Protein 4CGB (pdb70)

Sol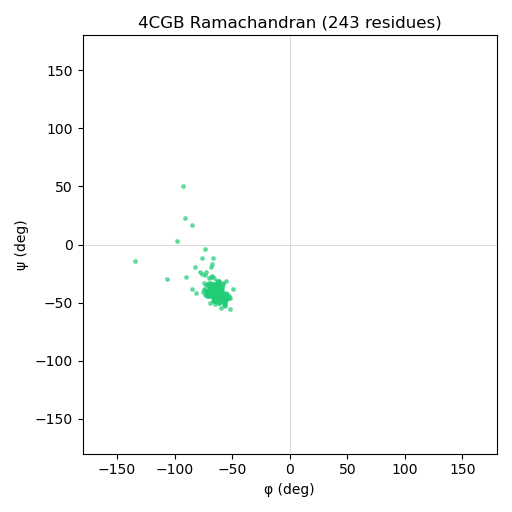vent-accessible surface area: 14497 Å² total; per-residue (Å²): 111,38,62,98,74,0,36,51,3,39,100,73,2,78,115,6,76,84,67,7,56,100,4,93,63,30,8,59,58,5,26,154,66,2,114,54,27,59,117,70,43,91,95,180,100,55,44,99,86,0,54,57,5,51,55,69,4,76,108,9,55,10,28,6,4,2,0,62,2,0,10,35,6,1,57,135,108,1,162,60,28,52,114,103,13,56,81,135,199,110,77,40,59,101,79,0,38,44,5,50,118,102,2,83,118,9,39,72,72,5,60,102,12,32,48,32,1,0,55,2,14,84,67,3,58,66,36,59,99,108,122,85,18,45,107,96,0,37,44,5,44,121,72,2,86,114,5,38,73,72,5,57,108,9,23,47,34,2,0,54,3,0,88,51,5,63,60,37,48,134,63,46,81,79,171,176,52,72,104,72,0,43,51,5,34,110,83,0,81,116,8,61,89,66,2,47,99,5,83,64,30,7,37,59,6,49,155,70,2,158,63,43,78,178,110,131,34,68,95,63,0,35,46,4,52,125,65,3,77,117,12,49,12,23,5,20,1,0,98,6,0,13,37,7,2,42,52,79,1,129,46,18,56,110,106,46,89,82,163

Sequence (259 aa):
EVDDDRVSALEQRLQLQEDELAVLKKAALADALRRLRACEEQGAALEVDDRVSALEQRLQLQEDELAVLKAALADALRRLRACCEEQGAALRMEVDDRVSALEQRLQLQEDELAVLKAALADALRRLRACEEQMEVDDRVSALEQRLQLQQEDELAVLKAALADALRRLRACEEQGAALEVDDRVSALEQRLQLQEDELAVLKAALADALRRLRACEEMEVDDRVSALEQRLQLQEDELAVLKAALADALRRLRACEEQGAAL

Foldseek 3Di:
DVVVVVVVVVVVVVVVVVVVVVVVVVVVVVVVVVVVVVVVVVVD/DVVVVVVVVVVVVVVVVVVVVVVVVVVVVVVVVVVVVVVVVVVVD/DVVVVVVVVCVVVVVVVVVVVVVVVVVVVVVVVVVVVVVVD/DVCVVVVVVVVVVVVVVVVVVVVVVVVVVVVVVVVVVVVVVVVVD/DVVVVVVVVVVVVVVVVVVVVVVVVVVVVVVVVVVVVVD/DVVVVVVVVVVVVVVVVVVVVVVVVVVVVVVVVVVVVVVVVVVVD

B-factor: mean 43.48, std 18.0, range [11.87, 115.04]

Secondary structure (DSSP, 8-state):
-HHHHHHHHHHHHHHHHHHHHHHHHHHHHHHHHHHHHHHHHH--/-HHHHHHHHHHHHHHHHHHHHHHHHHHHHHHHHHHHHHHHHHHH-/-HHHHHHHHHHHHHHHHHHHHHHHHHHHHHHHHHHHHHH--/-THHHHHHHHHHHHHHHHHHHHHHHHHHHHHHHHHHHHHHHHT--/-HHHHHHHHHHHHHHHHHHHHHHHHHHHHHHHHHHHHH-/-HHHHHHHHHHHHHHHHHHHHHHHHHHHHHHHHHHHHHHHHHHT-

Radius of gyration: 21.36 Å; Cα contacts (8 Å, |Δi|>4): 163; chains: 6; bounding box: 56×59×62 Å

Structure (mmCIF, N/CA/C/O backbone):
data_4CGB
#
_entry.id   4CGB
#
_cell.length_a   47.871
_cell.length_b   51.135
_cell.length_c   101.691
_cell.angle_alpha   90.00
_cell.angle_beta   90.00
_cell.angle_gamma   90.00
#
_symmetry.space_group_name_H-M   'P 21 21 21'
#
loop_
_entity.id
_entity.type
_entity.pdbx_description
1 polymer 'ECHINODERM MICROTUBULE-ASSOCIATED PROTEIN-LIKE 2'
2 non-polymer 'POTASSIUM ION'
3 non-polymer GLYCEROL
4 water water
#
loop_
_atom_site.group_PDB
_atom_site.id
_atom_site.type_symbol
_atom_site.label_atom_id
_atom_site.label_alt_id
_atom_site.label_comp_id
_atom_site.label_asym_id
_atom_site.label_entity_id
_atom_site.label_seq_id
_atom_site.pdbx_PDB_ins_code
_atom_site.Cartn_x
_atom_site.Cartn_y
_atom_site.Cartn_z
_atom_site.occupancy
_atom_site.B_iso_or_equiv
_atom_site.auth_seq_id
_atom_site.auth_comp_id
_atom_site.auth_asym_id
_atom_site.auth_atom_id
_atom_site.pdbx_PDB_model_num
ATOM 1 N N . GLU A 1 5 ? -15.003 13.720 20.367 1.00 81.25 14 GLU A N 1
ATOM 2 C CA . GLU A 1 5 ? -13.742 12.992 20.443 1.00 77.41 14 GLU A CA 1
ATOM 3 C C . GLU A 1 5 ? -12.655 13.862 21.062 1.00 78.13 14 GLU A C 1
ATOM 4 O O . GLU A 1 5 ? -11.937 13.426 21.962 1.00 81.30 14 GLU A O 1
ATOM 6 N N . VAL A 1 6 ? -12.531 15.092 20.580 1.00 70.57 15 VAL A N 1
ATOM 7 C CA . VAL A 1 6 ? -11.643 16.045 21.226 1.00 65.70 15 VAL A CA 1
ATOM 8 C C . VAL A 1 6 ? -12.339 16.583 22.478 1.00 64.06 15 VAL A C 1
ATOM 9 O O . VAL A 1 6 ? -11.686 17.009 23.434 1.00 59.52 15 VAL A O 1
ATOM 13 N N . ASP A 1 7 ? -13.669 16.520 22.491 1.00 58.02 16 ASP A N 1
ATOM 14 C CA A ASP A 1 7 ? -14.382 16.929 23.689 0.50 59.74 16 ASP A CA 1
ATOM 15 C CA B ASP A 1 7 ? -14.472 16.874 23.662 0.50 59.83 16 ASP A CA 1
ATOM 16 C C . ASP A 1 7 ? -14.198 15.926 24.823 1.00 54.38 16 ASP A C 1
ATOM 17 O O . ASP A 1 7 ? -14.274 16.297 25.992 1.00 51.76 16 ASP A O 1
ATOM 26 N N . ASP A 1 8 ? -13.928 14.667 24.485 1.00 54.14 17 ASP A N 1
ATOM 27 C CA . ASP A 1 8 ? -13.700 13.651 25.504 1.00 54.70 17 ASP A CA 1
ATOM 28 C C . ASP A 1 8 ? -12.330 13.837 26.147 1.00 50.98 17 ASP A C 1
ATOM 29 O O . ASP A 1 8 ? -12.150 13.567 27.334 1.00 38.41 17 ASP A O 1
ATOM 34 N N . ARG A 1 9 ? -11.367 14.310 25.359 1.00 45.92 18 ARG A N 1
ATOM 35 C CA . ARG A 1 9 ? -10.043 14.611 25.884 1.00 42.55 18 ARG A CA 1
ATOM 36 C C . ARG A 1 9 ? -10.103 15.832 26.800 1.00 36.18 18 ARG A C 1
ATOM 37 O O . ARG A 1 9 ? -9.507 15.834 27.875 1.00 34.08 18 ARG A O 1
ATOM 45 N N . VAL A 1 10 ? -10.842 16.853 26.377 1.00 37.30 19 VAL A N 1
ATOM 46 C CA . VAL A 1 10 ? -11.010 18.074 27.164 1.00 38.44 19 VAL A CA 1
ATOM 47 C C . VAL A 1 10 ? -11.704 17.798 28.498 1.00 35.05 19 VAL A C 1
ATOM 48 O O . VAL A 1 10 ? -11.246 18.257 29.546 1.00 33.20 19 VAL A O 1
ATOM 52 N N . SER A 1 11 ? -12.803 17.051 28.455 1.00 37.11 20 SER A N 1
ATOM 53 C CA . SER A 1 11 ? -13.500 16.667 29.678 1.00 39.06 20 SER A CA 1
ATOM 54 C C . SER A 1 11 ? -12.570 15.910 30.632 1.00 47.62 20 SER A C 1
ATOM 55 O O . SER A 1 11 ? -12.553 16.171 31.840 1.00 35.61 20 SER A O 1
ATOM 58 N N . ALA A 1 12 ? -11.786 14.987 30.079 1.00 40.94 21 ALA A N 1
ATOM 59 C CA . ALA A 1 12 ? -10.839 14.210 30.872 1.00 37.11 21 ALA A CA 1
ATOM 60 C C . ALA A 1 12 ? -9.762 15.094 31.504 1.00 35.19 21 ALA A C 1
ATOM 61 O O . ALA A 1 12 ? -9.315 14.836 32.620 1.00 31.98 21 ALA A O 1
ATOM 63 N N . LEU A 1 13 ? -9.354 16.136 30.790 1.00 30.49 22 LEU A N 1
ATOM 64 C CA . LEU A 1 13 ? -8.368 17.077 31.309 1.00 30.96 22 LEU A CA 1
ATOM 65 C C . LEU A 1 13 ? -8.931 17.931 32.444 1.00 30.83 22 LEU A C 1
ATOM 66 O O . LEU A 1 13 ? -8.215 18.249 33.396 1.00 27.76 22 LEU A O 1
ATOM 71 N N . GLU A 1 14 ? -10.206 18.310 32.333 1.00 34.72 23 GLU A N 1
ATOM 72 C CA . GLU A 1 14 ? -10.872 19.098 33.369 1.00 28.70 23 GLU A CA 1
ATOM 73 C C . GLU A 1 14 ? -10.957 18.303 34.670 1.00 32.54 23 GLU A C 1
ATOM 74 O O . GLU A 1 14 ? -10.748 18.847 35.754 1.00 30.20 23 GLU A O 1
ATOM 80 N N . GLN A 1 15 ? -11.270 17.017 34.547 1.00 33.45 24 GLN A N 1
ATOM 81 C CA . GLN A 1 15 ? -11.391 16.115 35.695 1.00 35.40 24 GLN A CA 1
ATOM 82 C C . GLN A 1 15 ? -10.037 15.857 36.363 1.00 35.77 24 GLN A C 1
ATOM 83 O O . GLN A 1 15 ? -9.954 15.663 37.581 1.00 35.31 24 GLN A O 1
ATOM 89 N N . ARG A 1 16 ? -8.979 15.849 35.557 1.00 32.42 25 ARG A N 1
ATOM 90 C CA . ARG A 1 16 ? -7.627 15.660 36.063 1.00 28.04 25 ARG A CA 1
ATOM 91 C C . ARG A 1 16 ? -7.102 16.915 36.738 1.00 26.31 25 ARG A C 1
ATOM 92 O O . ARG A 1 16 ? -6.441 16.837 37.776 1.00 22.86 25 ARG A O 1
ATOM 100 N N . LEU A 1 17 ? -7.384 18.072 36.145 1.00 24.39 26 LEU A N 1
ATOM 101 C CA . LEU A 1 17 ? -6.927 19.334 36.715 1.00 21.72 26 LEU A CA 1
ATOM 102 C C . LEU A 1 17 ? -7.498 19.558 38.120 1.00 33.40 26 LEU A C 1
ATOM 103 O O . LEU A 1 17 ? -6.782 20.004 39.016 1.00 22.41 26 LEU A O 1
ATOM 108 N N . GLN A 1 18 ? -8.777 19.221 38.315 1.00 22.55 27 GLN A N 1
ATOM 109 C CA . GLN A 1 18 ? -9.396 19.379 39.630 1.00 33.35 27 GLN A CA 1
ATOM 110 C C . GLN A 1 18 ? -8.833 18.420 40.684 1.00 33.06 27 GLN A C 1
ATOM 111 O O . GLN A 1 18 ? -8.681 18.800 41.838 1.00 32.53 27 GLN A O 1
ATOM 117 N N . LEU A 1 19 ? -8.507 17.194 40.294 1.00 27.60 28 LEU A N 1
ATOM 118 C CA . LEU A 1 19 ? -7.843 16.270 41.215 1.00 28.79 28 LEU A CA 1
ATOM 119 C C . LEU A 1 19 ? -6.453 16.775 41.610 1.00 24.43 28 LEU A C 1
ATOM 120 O O . LEU A 1 19 ? -6.046 16.644 42.766 1.00 21.29 28 LEU A O 1
ATOM 125 N N . GLN A 1 20 ? -5.735 17.365 40.659 1.00 22.71 29 GLN A N 1
ATOM 126 C CA . GLN A 1 20 ? -4.437 17.965 40.959 1.00 28.29 29 GLN A CA 1
ATOM 127 C C . GLN A 1 20 ? -4.578 19.178 41.877 1.00 31.01 29 GLN A C 1
ATOM 128 O O . GLN A 1 20 ? -3.748 19.379 42.763 1.00 19.74 29 GLN A O 1
ATOM 134 N N . GLU A 1 21 ? -5.625 19.976 41.662 1.00 24.38 30 GLU A N 1
ATOM 135 C CA . GLU A 1 21 ? -5.958 21.088 42.556 1.00 28.01 30 GLU A CA 1
ATOM 136 C C . GLU A 1 21 ? -6.092 20.594 43.986 1.00 27.26 30 GLU A C 1
ATOM 137 O O . GLU A 1 21 ? -5.634 21.233 44.932 1.00 30.06 30 GLU A O 1
ATOM 143 N N . ASP A 1 22 ? -6.738 19.445 44.141 1.00 27.19 31 ASP A N 1
ATOM 144 C CA . ASP A 1 22 ? -7.022 18.923 45.466 1.00 29.82 31 ASP A CA 1
ATOM 145 C C . ASP A 1 22 ? -5.748 18.407 46.148 1.00 33.53 31 ASP A C 1
ATOM 146 O O . ASP A 1 22 ? -5.543 18.625 47.351 1.00 29.53 31 ASP A O 1
ATOM 151 N N . GLU A 1 23 ? -4.893 17.742 45.370 1.00 20.44 32 GLU A N 1
ATOM 152 C CA . GLU A 1 23 ? -3.574 17.333 45.828 1.00 34.26 32 GLU A CA 1
ATOM 153 C C . GLU A 1 23 ? -2.771 18.531 46.324 1.00 27.84 32 GLU A C 1
ATOM 154 O O . GLU A 1 23 ? -2.224 18.503 47.425 1.00 27.57 32 GLU A O 1
ATOM 160 N N . LEU A 1 24 ? -2.707 19.584 45.515 1.00 23.69 33 LEU A N 1
ATOM 161 C CA . LEU A 1 24 ? -1.941 20.773 45.882 1.00 26.40 33 LEU A CA 1
ATOM 162 C C . LEU A 1 24 ? -2.485 21.417 47.155 1.00 28.30 33 LEU A C 1
ATOM 163 O O . LEU A 1 24 ? -1.721 21.932 47.964 1.00 25.78 33 LEU A O 1
ATOM 168 N N . ALA A 1 25 ? -3.803 21.367 47.332 1.00 21.26 34 ALA A N 1
ATOM 169 C CA . ALA A 1 25 ? -4.443 21.920 48.525 1.00 21.13 34 ALA A CA 1
ATOM 170 C C . ALA A 1 25 ? -3.998 21.223 49.812 1.00 20.50 34 ALA A C 1
ATOM 171 O O . ALA A 1 25 ? -3.764 21.881 50.824 1.00 19.73 34 ALA A O 1
ATOM 173 N N . VAL A 1 26 ? -3.893 19.899 49.769 1.00 25.32 35 VAL A N 1
ATOM 174 C CA . VAL A 1 26 ? -3.427 19.118 50.914 1.00 25.90 35 VAL A CA 1
ATOM 175 C C . VAL A 1 26 ? -1.976 19.460 51.215 1.00 29.29 35 VAL A C 1
ATOM 176 O O . VAL A 1 26 ? -1.602 19.695 52.374 1.00 26.93 35 VAL A O 1
ATOM 180 N N . LEU A 1 27 ? -1.160 19.503 50.165 1.00 18.71 36 LEU A N 1
ATOM 181 C CA . LEU A 1 27 ? 0.244 19.870 50.287 1.00 23.63 36 LEU A CA 1
ATOM 182 C C . LEU A 1 27 ? 0.423 21.263 50.896 1.00 21.29 36 LEU A C 1
ATOM 183 O O . LEU A 1 27 ? 1.200 21.451 51.819 1.00 19.60 36 LEU A O 1
ATOM 188 N N . LYS A 1 28 ? -0.334 22.237 50.373 1.00 21.08 37 LYS A N 1
ATOM 189 C CA A LYS A 1 28 ? -0.248 23.613 50.856 0.50 28.92 37 LYS A CA 1
ATOM 190 C CA B LYS A 1 28 ? -0.237 23.617 50.871 0.50 28.95 37 LYS A CA 1
ATOM 191 C C . LYS A 1 28 ? -0.650 23.764 52.318 1.00 32.56 37 LYS A C 1
ATOM 192 O O . LYS A 1 28 ? -0.053 24.542 53.072 1.00 19.72 37 LYS A O 1
ATOM 203 N N . ALA A 1 29 ? -1.678 23.011 52.731 1.00 16.87 38 ALA A N 1
ATOM 204 C CA . ALA A 1 29 ? -2.185 23.107 54.080 1.00 21.37 38 ALA A CA 1
ATOM 205 C C . ALA A 1 29 ? -1.216 22.499 55.089 1.00 24.82 38 ALA A C 1
ATOM 206 O O . ALA A 1 29 ? -0.964 23.078 56.160 1.00 25.17 38 ALA A O 1
ATOM 208 N N . ALA A 1 30 ? -0.682 21.331 54.755 1.00 19.94 39 ALA A N 1
ATOM 209 C CA . ALA A 1 30 ? 0.254 20.650 55.639 1.00 24.64 39 ALA A CA 1
ATOM 210 C C . ALA A 1 30 ? 1.550 21.445 55.747 1.00 30.68 39 ALA A C 1
ATOM 211 O O . ALA A 1 30 ? 2.132 21.549 56.823 1.00 27.73 39 ALA A O 1
ATOM 213 N N . LEU A 1 31 ? 1.985 22.023 54.627 1.00 27.38 40 LEU A N 1
ATOM 214 C CA . LEU A 1 31 ? 3.156 22.901 54.617 1.00 22.80 40 LEU A CA 1
ATOM 215 C C . LEU A 1 31 ? 2.961 24.156 55.474 1.00 23.06 40 LEU A C 1
ATOM 216 O O . LEU A 1 31 ? 3.884 24.583 56.166 1.00 21.58 40 LEU A O 1
ATOM 221 N N . ALA A 1 32 ? 1.771 24.752 55.421 1.00 20.87 41 ALA A N 1
ATOM 222 C CA . ALA A 1 32 ? 1.463 25.898 56.280 1.00 27.06 41 ALA A CA 1
ATOM 223 C C . ALA A 1 32 ? 1.662 25.579 57.765 1.00 32.18 41 ALA A C 1
ATOM 224 O O . ALA A 1 32 ? 2.234 26.386 58.506 1.00 28.43 41 ALA A O 1
ATOM 226 N N . ASP A 1 33 ? 1.186 24.407 58.196 1.00 31.84 42 ASP A N 1
ATOM 227 C CA . ASP A 1 33 ? 1.313 23.998 59.592 1.00 35.80 42 ASP A CA 1
ATOM 228 C C . ASP A 1 33 ? 2.763 23.712 59.951 1.00 27.43 42 ASP A C 1
ATOM 229 O O . ASP A 1 33 ? 3.226 24.082 61.029 1.00 32.22 42 ASP A O 1
ATOM 234 N N . ALA A 1 34 ? 3.466 23.040 59.047 1.00 25.39 43 ALA A N 1
ATOM 235 C CA . ALA A 1 34 ? 4.868 22.715 59.260 1.00 29.92 43 ALA A CA 1
ATOM 236 C C . ALA A 1 34 ? 5.708 23.976 59.477 1.00 28.81 43 ALA A C 1
ATOM 237 O O . ALA A 1 34 ? 6.525 24.032 60.399 1.00 23.73 43 ALA A O 1
ATOM 239 N N . LEU A 1 35 ? 5.495 24.989 58.641 1.00 25.43 44 LEU A N 1
ATOM 240 C CA . LEU A 1 35 ? 6.206 26.262 58.773 1.00 25.48 44 LEU A CA 1
ATOM 241 C C . LEU A 1 35 ? 5.905 26.967 60.098 1.00 34.10 44 LEU A C 1
ATOM 242 O O . LEU A 1 35 ? 6.803 27.514 60.740 1.00 32.13 44 LEU A O 1
ATOM 247 N N . ARG A 1 36 ? 4.634 26.960 60.499 1.00 24.01 45 ARG A N 1
ATOM 248 C CA . ARG A 1 36 ? 4.234 27.499 61.795 1.00 27.17 45 ARG A CA 1
ATOM 249 C C . ARG A 1 36 ? 5.018 26.813 62.922 1.00 34.53 45 ARG A C 1
ATOM 250 O O . ARG A 1 36 ? 5.630 27.475 63.766 1.00 33.01 45 ARG A O 1
ATOM 258 N N . ARG A 1 37 ? 5.017 25.481 62.911 1.00 30.37 46 ARG A N 1
ATOM 259 C CA . ARG A 1 37 ? 5.764 24.702 63.895 1.00 28.16 46 ARG A CA 1
ATOM 260 C C . ARG A 1 37 ? 7.288 24.841 63.754 1.00 29.10 46 ARG A C 1
ATOM 261 O O . ARG A 1 37 ? 8.019 24.692 64.732 1.00 30.09 46 ARG A O 1
ATOM 269 N N . LEU A 1 38 ? 7.755 25.136 62.542 1.00 27.78 47 LEU A N 1
ATOM 270 C CA . LEU A 1 38 ? 9.180 25.349 62.283 1.00 32.16 47 LEU A CA 1
ATOM 271 C C . LEU A 1 38 ? 9.658 26.642 62.937 1.00 36.50 47 LEU A C 1
ATOM 272 O O . LEU A 1 38 ? 10.673 26.651 63.643 1.00 31.91 47 LEU A O 1
ATOM 277 N N . ARG A 1 39 ? 8.931 27.731 62.684 1.00 30.83 48 ARG A N 1
ATOM 278 C CA . ARG A 1 39 ? 9.188 29.011 63.336 1.00 39.72 48 ARG A CA 1
ATOM 279 C C . ARG A 1 39 ? 9.229 28.872 64.853 1.00 40.15 48 ARG A C 1
ATOM 280 O O . ARG A 1 39 ? 10.113 29.418 65.506 1.00 44.82 48 ARG A O 1
ATOM 288 N N . ALA A 1 40 ? 8.261 28.154 65.408 1.00 40.11 49 ALA A N 1
ATOM 289 C CA . ALA A 1 40 ? 8.189 27.974 66.854 1.00 46.52 49 ALA A CA 1
ATOM 290 C C . ALA A 1 40 ? 9.450 27.308 67.400 1.00 43.62 49 ALA A C 1
ATOM 291 O O . ALA A 1 40 ? 9.950 27.707 68.446 1.00 46.28 49 ALA A O 1
ATOM 293 N N . CYS A 1 41 ? 9.969 26.315 66.683 1.00 36.08 50 CYS A N 1
ATOM 294 C CA . CYS A 1 41 ? 11.181 25.621 67.113 1.00 40.03 50 CYS A CA 1
ATOM 295 C C . CYS A 1 41 ? 12.401 26.524 67.010 1.00 46.13 50 CYS A C 1
ATOM 296 O O . CYS A 1 41 ? 13.299 26.463 67.850 1.00 50.25 50 CYS A O 1
ATOM 299 N N . GLU A 1 42 ? 12.432 27.356 65.977 1.00 38.62 51 GLU A N 1
ATOM 300 C CA . GLU A 1 42 ? 13.525 28.300 65.809 1.00 44.11 51 GLU A CA 1
ATOM 301 C C . GLU A 1 42 ? 13.500 29.329 66.937 1.00 52.70 51 GLU A C 1
ATOM 302 O O . GLU A 1 42 ? 14.531 29.628 67.537 1.00 56.24 51 GLU A O 1
ATOM 308 N N . GLU A 1 43 ? 12.313 29.845 67.236 1.00 52.92 52 GLU A N 1
ATOM 309 C CA . GLU A 1 43 ? 12.153 30.880 68.254 1.00 52.51 52 GLU A CA 1
ATOM 310 C C . GLU A 1 43 ? 12.392 30.380 69.682 1.00 53.76 52 GLU A C 1
ATOM 311 O O . GLU A 1 43 ? 12.794 31.157 70.547 1.00 49.44 52 GLU A O 1
ATOM 317 N N . GLN A 1 44 ? 12.136 29.097 69.934 1.00 61.87 53 GLN A N 1
ATOM 318 C CA . GLN A 1 44 ? 12.420 28.511 71.246 1.00 67.59 53 GLN A CA 1
ATOM 319 C C . GLN A 1 44 ? 13.829 27.919 71.277 1.00 69.30 53 GLN A C 1
ATOM 320 O O . GLN A 1 44 ? 14.138 27.036 72.081 1.00 76.06 53 GLN A O 1
ATOM 326 N N . GLY A 1 45 ? 14.676 28.425 70.388 1.00 63.24 54 GLY A N 1
ATOM 327 C CA . GLY A 1 45 ? 16.073 28.044 70.327 1.00 68.27 54 GLY A CA 1
ATOM 328 C C . GLY A 1 45 ? 16.922 29.293 70.194 1.00 70.68 54 GLY A C 1
ATOM 329 O O . GLY A 1 45 ? 18.142 29.259 70.368 1.00 80.27 54 GLY A O 1
ATOM 330 N N . ALA A 1 46 ? 16.261 30.401 69.872 1.00 56.58 55 ALA A N 1
ATOM 331 C CA . ALA A 1 46 ? 16.904 31.706 69.822 1.00 61.25 55 ALA A CA 1
ATOM 332 C C . ALA A 1 46 ? 16.795 32.355 71.198 1.00 73.21 55 ALA A C 1
ATOM 333 O O . ALA A 1 46 ? 17.638 33.167 71.591 1.00 71.02 55 ALA A O 1
ATOM 335 N N . ALA A 1 47 ? 15.746 31.983 71.925 1.00 75.08 56 ALA A N 1
ATOM 336 C CA . ALA A 1 47 ? 15.564 32.417 73.302 1.00 82.09 56 ALA A CA 1
ATOM 337 C C . ALA A 1 47 ? 16.375 31.534 74.250 1.00 83.92 56 ALA A C 1
ATOM 338 O O . ALA A 1 47 ? 16.651 31.924 75.384 1.00 82.07 56 ALA A O 1
ATOM 340 N N . LEU A 1 48 ? 16.757 30.349 73.780 1.00 84.22 57 LEU A N 1
ATOM 341 C CA . LEU A 1 48 ? 17.561 29.422 74.578 1.00 87.96 57 LEU A CA 1
ATOM 342 C C . LEU A 1 48 ? 19.057 29.592 74.313 1.00 87.04 57 LEU A C 1
ATOM 343 O O . LEU A 1 48 ? 19.626 30.661 74.539 1.00 88.19 57 LEU A O 1
ATOM 348 N N . GLU B 1 5 ? -4.123 24.570 15.705 1.00 58.00 14 GLU B N 1
ATOM 349 C CA . GLU B 1 5 ? -4.982 23.391 15.757 1.00 70.73 14 GLU B CA 1
ATOM 350 C C . GLU B 1 5 ? -5.411 23.067 17.187 1.00 62.48 14 GLU B C 1
ATOM 351 O O . GLU B 1 5 ? -4.602 23.102 18.113 1.00 54.73 14 GLU B O 1
ATOM 353 N N . VAL B 1 6 ? -6.690 22.751 17.357 1.00 63.40 15 VAL B N 1
ATOM 354 C CA . VAL B 1 6 ? -7.226 22.426 18.674 1.00 58.97 15 VAL B CA 1
ATOM 355 C C . VAL B 1 6 ? -6.598 21.152 19.247 1.00 55.01 15 VAL B C 1
ATOM 356 O O . VAL B 1 6 ? -6.398 21.041 20.457 1.00 57.91 15 VAL B O 1
ATOM 360 N N . ASP B 1 7 ? -6.280 20.200 18.376 1.00 52.47 16 ASP B N 1
ATOM 361 C CA . ASP B 1 7 ? -5.708 18.935 18.815 1.00 53.93 16 ASP B CA 1
ATOM 362 C C . ASP B 1 7 ? -4.299 19.168 19.355 1.00 48.10 16 ASP B C 1
ATOM 363 O O . ASP B 1 7 ? -3.893 18.552 20.347 1.00 45.89 16 ASP B O 1
ATOM 365 N N . ASP B 1 8 ? -3.569 20.076 18.708 1.00 50.61 17 ASP B N 1
ATOM 366 C CA . ASP B 1 8 ? -2.247 20.496 19.176 1.00 56.49 17 ASP B CA 1
ATOM 367 C C . ASP B 1 8 ? -2.287 21.178 20.557 1.00 45.12 17 ASP B C 1
ATOM 368 O O . ASP B 1 8 ? -1.378 20.998 21.366 1.00 45.53 17 ASP B O 1
ATOM 373 N N . ARG B 1 9 ? -3.338 21.950 20.826 1.00 47.22 18 ARG B N 1
ATOM 374 C CA . ARG B 1 9 ? -3.472 22.643 22.105 1.00 43.38 18 ARG B CA 1
ATOM 375 C C . ARG B 1 9 ? -3.823 21.683 23.237 1.00 44.08 18 ARG B C 1
ATOM 376 O O . ARG B 1 9 ? -3.332 21.823 24.356 1.00 43.10 18 ARG B O 1
ATOM 384 N N . VAL B 1 10 ? -4.694 20.725 22.945 1.00 45.70 19 VAL B N 1
ATOM 385 C CA . VAL B 1 10 ? -5.080 19.724 23.931 1.00 38.40 19 VAL B CA 1
ATOM 386 C C . VAL B 1 10 ? -3.885 18.821 24.229 1.00 37.68 19 VAL B C 1
ATOM 387 O O . VAL B 1 10 ? -3.662 18.426 25.375 1.00 39.88 19 VAL B O 1
ATOM 391 N N . SER B 1 11 ? -3.102 18.518 23.196 1.00 46.55 20 SER B N 1
ATOM 392 C CA . SER B 1 11 ? -1.870 17.753 23.370 1.00 39.41 20 SER B CA 1
ATOM 393 C C . SER B 1 11 ? -0.875 18.504 24.247 1.00 41.63 20 SER B C 1
ATOM 394 O O . SER B 1 11 ? -0.245 17.912 25.125 1.00 44.36 20 SER B O 1
ATOM 397 N N . ALA B 1 12 ? -0.735 19.805 24.003 1.00 42.02 21 ALA B N 1
ATOM 398 C CA . ALA B 1 12 ? 0.157 20.638 24.805 1.00 42.36 21 ALA B CA 1
ATOM 399 C C . ALA B 1 12 ? -0.335 20.727 26.252 1.00 43.76 21 ALA B C 1
ATOM 400 O O . ALA B 1 12 ? 0.471 20.778 27.184 1.00 41.58 21 ALA B O 1
ATOM 402 N N . LEU B 1 13 ? -1.653 20.725 26.436 1.00 37.48 22 LEU B N 1
ATOM 403 C CA . LEU B 1 13 ? -2.244 20.704 27.774 1.00 34.13 22 LEU B CA 1
ATOM 404 C C . LEU B 1 13 ? -1.934 19.403 28.510 1.00 31.29 22 LEU B C 1
ATOM 405 O O . LEU B 1 13 ? -1.598 19.416 29.696 1.00 29.47 22 LEU B O 1
ATOM 410 N N . GLU B 1 14 ? -2.065 18.283 27.802 1.00 32.62 23 GLU B N 1
ATOM 411 C CA . GLU B 1 14 ? -1.823 16.966 28.381 1.00 39.68 23 GLU B CA 1
ATOM 412 C C . GLU B 1 14 ? -0.369 16.810 28.822 1.00 43.62 23 GLU B C 1
ATOM 413 O O . GLU B 1 14 ? -0.085 16.157 29.828 1.00 40.19 23 GLU B O 1
ATOM 419 N N . GLN B 1 15 ? 0.543 17.419 28.071 1.00 30.60 24 GLN B N 1
ATOM 420 C CA . GLN B 1 15 ? 1.958 17.414 28.428 1.00 38.10 24 GLN B CA 1
ATOM 421 C C . GLN B 1 15 ? 2.202 18.215 29.707 1.00 28.54 24 GLN B C 1
ATOM 422 O O . GLN B 1 15 ? 2.867 17.738 30.628 1.00 26.41 24 GLN B O 1
ATOM 424 N N . ARG B 1 16 ? 1.657 19.429 29.761 1.00 29.29 25 ARG B N 1
ATOM 425 C CA . ARG B 1 16 ? 1.774 20.264 30.954 1.00 36.20 25 ARG B CA 1
ATOM 426 C C . ARG B 1 16 ? 1.126 19.625 32.179 1.00 34.03 25 ARG B C 1
ATOM 427 O O . ARG B 1 16 ? 1.581 19.827 33.300 1.00 34.23 25 ARG B O 1
ATOM 435 N N . LEU B 1 17 ? 0.066 18.852 31.966 1.00 39.00 26 LEU B N 1
ATOM 436 C CA . LEU B 1 17 ? -0.605 18.196 33.080 1.00 32.32 26 LEU B CA 1
ATOM 437 C C . LEU B 1 17 ? 0.217 17.023 33.605 1.00 31.01 26 LEU B C 1
ATOM 438 O O . LEU B 1 17 ? 0.275 16.795 34.820 1.00 29.35 26 LEU B O 1
ATOM 443 N N . GLN B 1 18 ? 0.853 16.285 32.697 1.00 25.33 27 GLN B N 1
ATOM 444 C CA . GLN B 1 18 ? 1.752 15.204 33.099 1.00 32.89 27 GLN B CA 1
ATOM 445 C C . GLN B 1 18 ? 2.924 15.722 33.930 1.00 31.66 27 GLN B C 1
ATOM 446 O O . GLN B 1 18 ? 3.315 15.102 34.925 1.00 32.38 27 GLN B O 1
ATOM 452 N N . LEU B 1 19 ? 3.482 16.858 33.530 1.00 25.51 28 LEU B N 1
ATOM 453 C CA . LEU B 1 19 ? 4.606 17.429 34.269 1.00 29.86 28 LEU B CA 1
ATOM 454 C C . LEU B 1 19 ? 4.180 17.918 35.652 1.00 35.78 28 LEU B C 1
ATOM 455 O O . LEU B 1 19 ? 4.936 17.805 36.619 1.00 28.65 28 LEU B O 1
ATOM 460 N N . GLN B 1 20 ? 2.966 18.448 35.735 1.00 26.68 29 GLN B N 1
ATOM 461 C CA . GLN B 1 20 ? 2.400 18.861 37.009 1.00 30.24 29 GLN B CA 1
ATOM 462 C C . GLN B 1 20 ? 2.241 17.656 37.918 1.00 29.85 29 GLN B C 1
ATOM 463 O O . GLN B 1 20 ? 2.495 17.736 39.121 1.00 26.60 29 GLN B O 1
ATOM 469 N N . GLU B 1 21 ? 1.840 16.536 37.325 1.00 27.02 30 GLU B N 1
ATOM 470 C CA . GLU B 1 21 ? 1.642 15.294 38.064 1.00 34.87 30 GLU B CA 1
ATOM 471 C C . GLU B 1 21 ? 2.956 14.789 38.656 1.00 25.79 30 GLU B C 1
ATOM 472 O O . GLU B 1 21 ? 2.997 14.333 39.798 1.00 26.55 30 GLU B O 1
ATOM 478 N N . ASP B 1 22 ? 4.014 14.859 37.864 1.00 22.79 31 ASP B N 1
ATOM 479 C CA . ASP B 1 22 ? 5.345 14.482 38.320 1.00 24.70 31 ASP B CA 1
ATOM 480 C C . ASP B 1 22 ? 5.768 15.347 39.499 1.00 25.15 31 ASP B C 1
ATOM 481 O O . ASP B 1 22 ? 6.245 14.834 40.521 1.00 22.49 31 ASP B O 1
ATOM 486 N N . GLU B 1 23 ? 5.606 16.661 39.344 1.00 24.47 32 GLU B N 1
ATOM 487 C CA . GLU B 1 23 ? 5.990 17.618 40.379 1.00 26.83 32 GLU B CA 1
ATOM 488 C C . GLU B 1 23 ? 5.227 17.375 41.676 1.00 28.77 32 GLU B C 1
ATOM 489 O O . GLU B 1 23 ? 5.805 17.422 42.752 1.00 21.33 32 GLU B O 1
ATOM 495 N N . LEU B 1 24 ? 3.923 17.117 41.573 1.00 26.51 33 LEU B N 1
ATOM 496 C CA . LEU B 1 24 ? 3.129 16.874 42.764 1.00 29.27 33 LEU B CA 1
ATOM 497 C C . LEU B 1 24 ? 3.568 15.604 43.482 1.00 27.89 33 LEU B C 1
ATOM 498 O O . LEU B 1 24 ? 3.660 15.591 44.704 1.00 28.61 33 LEU B O 1
ATOM 503 N N . ALA B 1 25 ? 3.848 14.545 42.729 1.00 20.41 34 ALA B N 1
ATOM 504 C CA . ALA B 1 25 ? 4.319 13.306 43.337 1.00 29.28 34 ALA B CA 1
ATOM 505 C C . ALA B 1 25 ? 5.595 13.552 44.145 1.00 21.93 34 ALA B C 1
ATOM 506 O O . ALA B 1 25 ? 5.729 13.081 45.275 1.00 22.81 34 ALA B O 1
ATOM 508 N N . VAL B 1 26 ? 6.512 14.310 43.563 1.00 22.26 35 VAL B N 1
ATOM 509 C CA . VAL B 1 26 ? 7.810 14.582 44.177 1.00 22.70 35 VAL B CA 1
ATOM 510 C C . VAL B 1 26 ? 7.680 15.475 45.417 1.00 20.72 35 VAL B C 1
ATOM 511 O O . VAL B 1 26 ? 8.294 15.206 46.451 1.00 24.03 35 VAL B O 1
ATOM 515 N N . LEU B 1 27 ? 6.860 16.516 45.310 1.00 17.46 36 LEU B N 1
ATOM 516 C CA . LEU B 1 27 ? 6.634 17.456 46.406 1.00 18.37 36 LEU B CA 1
ATOM 517 C C . LEU B 1 27 ? 5.932 16.806 47.595 1.00 25.58 36 LEU B C 1
ATOM 518 O O . LEU B 1 27 ? 6.233 17.114 48.747 1.00 19.28 36 LEU B O 1
ATOM 523 N N . LYS B 1 28 ? 4.998 15.908 47.300 1.00 21.59 37 LYS B N 1
ATOM 524 C CA . LYS B 1 28 ? 4.311 15.122 48.317 1.00 24.76 37 LYS B CA 1
ATOM 525 C C . LYS B 1 28 ? 5.255 14.203 49.100 1.00 25.11 37 LYS B C 1
ATOM 526 O O . LYS B 1 28 ? 5.180 14.137 50.329 1.00 18.97 37 LYS B O 1
ATOM 532 N N . ALA B 1 29 ? 6.135 13.489 48.396 1.00 15.53 38 ALA B N 1
ATOM 533 C CA . ALA B 1 29 ? 7.145 12.675 49.073 1.00 15.80 38 ALA B CA 1
ATOM 534 C C . ALA B 1 29 ? 8.111 13.554 49.864 1.00 24.16 38 ALA B C 1
ATOM 535 O O . ALA B 1 29 ? 8.544 13.181 50.957 1.00 22.76 38 ALA B O 1
ATOM 537 N N . ALA B 1 30 ? 8.441 14.723 49.318 1.00 22.14 39 ALA B N 1
ATOM 538 C CA . ALA B 1 30 ? 9.361 15.646 49.988 1.00 22.82 39 ALA B CA 1
ATOM 539 C C . ALA B 1 30 ? 8.735 16.256 51.244 1.00 23.94 39 ALA B C 1
ATOM 540 O O . ALA B 1 30 ? 9.422 16.491 52.233 1.00 23.58 39 ALA B O 1
ATOM 542 N N . LEU B 1 31 ? 7.439 16.524 51.191 1.00 21.52 40 LEU B N 1
ATOM 543 C CA . LEU B 1 31 ? 6.720 17.039 52.347 1.00 21.51 40 LEU B CA 1
ATOM 544 C C . LEU B 1 31 ? 6.678 16.006 53.468 1.00 22.24 40 LEU B C 1
ATOM 545 O O . LEU B 1 31 ? 6.929 16.331 54.635 1.00 20.05 40 LEU B O 1
ATOM 550 N N . ALA B 1 32 ? 6.356 14.767 53.111 1.00 20.43 41 ALA B N 1
ATOM 551 C CA . ALA B 1 32 ? 6.390 13.658 54.061 1.00 21.49 41 ALA B CA 1
ATOM 552 C C . ALA B 1 32 ? 7.737 13.583 54.780 1.00 25.74 41 ALA B C 1
ATOM 553 O O . ALA B 1 32 ? 7.790 13.445 56.001 1.00 22.62 41 ALA B O 1
ATOM 555 N N . ASP B 1 33 ? 8.828 13.693 54.027 1.00 25.91 42 ASP B N 1
ATOM 556 C CA . ASP B 1 33 ? 10.152 13.722 54.645 1.00 26.68 42 ASP B CA 1
ATOM 557 C C . ASP B 1 33 ? 10.327 14.938 55.560 1.00 28.75 42 ASP B C 1
ATOM 558 O O . ASP B 1 33 ? 10.912 14.826 56.637 1.00 23.43 42 ASP B O 1
ATOM 563 N N . ALA B 1 34 ? 9.820 16.093 55.137 1.00 25.62 43 ALA B N 1
ATOM 564 C CA . ALA B 1 34 ? 9.946 17.303 55.945 1.00 26.74 43 ALA B CA 1
ATOM 565 C C . ALA B 1 34 ? 9.216 17.167 57.284 1.00 27.91 43 ALA B C 1
ATOM 566 O O . ALA B 1 34 ? 9.732 17.596 58.317 1.00 27.13 43 ALA B O 1
ATOM 568 N N . LEU B 1 35 ? 8.035 16.553 57.264 1.00 19.68 44 LEU B N 1
ATOM 569 C CA . LEU B 1 35 ? 7.238 16.370 58.478 1.00 22.02 44 LEU B CA 1
ATOM 570 C C . LEU B 1 35 ? 7.884 15.411 59.476 1.00 22.56 44 LEU B C 1
ATOM 571 O O . LEU B 1 35 ? 7.804 15.618 60.680 1.00 25.63 44 LEU B O 1
ATOM 576 N N . ARG B 1 36 ? 8.508 14.358 58.958 1.00 24.70 45 ARG B N 1
ATOM 577 C CA . ARG B 1 36 ? 9.281 13.421 59.761 1.00 33.21 45 ARG B CA 1
ATOM 578 C C . ARG B 1 36 ? 10.381 14.130 60.532 1.00 32.61 45 ARG B C 1
ATOM 579 O O . ARG B 1 36 ? 10.555 13.905 61.730 1.00 25.86 45 ARG B O 1
ATOM 587 N N . ARG B 1 37 ? 11.128 14.941 59.800 1.00 29.31 46 ARG B N 1
ATOM 588 C CA . ARG B 1 37 ? 12.270 15.669 60.348 1.00 30.28 46 ARG B CA 1
ATOM 589 C C . ARG B 1 37 ? 11.803 16.708 61.362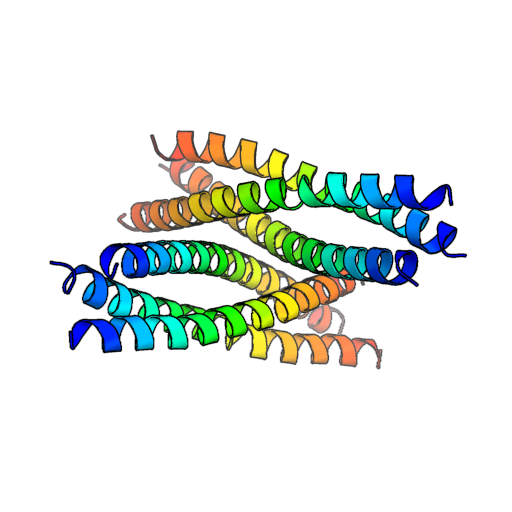 1.00 30.17 46 ARG B C 1
ATOM 590 O O . ARG B 1 37 ? 12.436 16.922 62.405 1.00 28.89 46 ARG B O 1
ATOM 598 N N . LEU B 1 38 ? 10.672 17.325 61.061 1.00 24.54 47 LEU B N 1
ATOM 599 C CA . LEU B 1 38 ? 10.050 18.276 61.974 1.00 23.09 47 LEU B CA 1
ATOM 600 C C . LEU B 1 38 ? 9.617 17.607 63.284 1.00 26.97 47 LEU B C 1
ATOM 601 O O . LEU B 1 38 ? 9.879 18.127 64.377 1.00 20.37 47 LEU B O 1
ATOM 606 N N . ARG B 1 39 ? 8.952 16.462 63.178 1.00 26.96 48 ARG B N 1
ATOM 607 C CA . ARG B 1 39 ? 8.499 15.739 64.366 1.00 29.02 48 ARG B CA 1
ATOM 608 C C . ARG B 1 39 ? 9.682 15.336 65.227 1.00 31.40 48 ARG B C 1
ATOM 609 O O . ARG B 1 39 ? 9.626 15.404 66.459 1.00 31.10 48 ARG B O 1
ATOM 617 N N . ALA B 1 40 ? 10.757 14.918 64.571 1.00 24.60 49 ALA B N 1
ATOM 618 C CA . ALA B 1 40 ? 11.970 14.521 65.266 1.00 29.88 49 ALA B CA 1
ATOM 619 C C . ALA B 1 40 ? 12.560 15.674 66.084 1.00 31.08 49 ALA B C 1
ATOM 620 O O . ALA B 1 40 ? 12.937 15.489 67.236 1.00 23.77 49 ALA B O 1
ATOM 622 N N . CYS B 1 41 ? 12.615 16.854 65.482 1.00 26.28 50 CYS B N 1
ATOM 623 C CA A CYS B 1 41 ? 13.146 18.031 66.172 0.50 32.96 50 CYS B CA 1
ATOM 624 C CA B CYS B 1 41 ? 13.142 18.023 66.186 0.50 32.94 50 CYS B CA 1
ATOM 625 C C . CYS B 1 41 ? 12.251 18.484 67.318 1.00 35.63 50 CYS B C 1
ATOM 626 O O . CYS B 1 41 ? 12.733 18.912 68.371 1.00 36.02 50 CYS B O 1
ATOM 631 N N . GLU B 1 42 ? 10.918 18.384 67.135 1.00 27.72 51 GLU B N 1
ATOM 632 C CA . GLU B 1 42 ? 9.989 18.733 68.196 1.00 32.87 51 GLU B CA 1
ATOM 633 C C . GLU B 1 42 ? 10.149 17.791 69.395 1.00 33.66 51 GLU B C 1
ATOM 634 O O . GLU B 1 42 ? 10.190 18.228 70.548 1.00 30.60 51 GLU B O 1
ATOM 640 N N . GLU B 1 43 ? 10.226 16.492 69.116 1.00 31.24 52 GLU B N 1
ATOM 641 C CA . GLU B 1 43 ? 10.466 15.488 70.146 1.00 37.81 52 GLU B CA 1
ATOM 642 C C . GLU B 1 43 ? 11.806 15.685 70.852 1.00 40.16 52 GLU B C 1
ATOM 643 O O . GLU B 1 43 ? 11.930 15.412 72.049 1.00 36.11 52 GLU B O 1
ATOM 649 N N . GLN B 1 44 ? 12.809 16.152 70.113 1.00 30.49 53 GLN B N 1
ATOM 650 C CA . GLN B 1 44 ? 14.101 16.440 70.721 1.00 38.61 53 GLN B CA 1
ATOM 651 C C . GLN B 1 44 ? 13.975 17.658 71.626 1.00 40.88 53 GLN B C 1
ATOM 652 O O . GLN B 1 44 ? 14.536 17.690 72.719 1.00 45.28 53 GLN B O 1
ATOM 658 N N . GLY B 1 45 ? 13.213 18.650 71.171 1.00 40.63 54 GLY B N 1
ATOM 659 C CA . GLY B 1 45 ? 13.003 19.873 71.924 1.00 41.83 54 GLY B CA 1
ATOM 660 C C . GLY B 1 45 ? 12.262 19.657 73.232 1.00 45.71 54 GLY B C 1
ATOM 661 O O . GLY B 1 45 ? 12.651 20.197 74.270 1.00 54.75 54 GLY B O 1
ATOM 662 N N . ALA B 1 46 ? 11.196 18.867 73.188 1.00 47.25 55 ALA B N 1
ATOM 663 C CA . ALA B 1 46 ? 10.421 18.573 74.389 1.00 56.67 55 ALA B CA 1
ATOM 664 C C . ALA B 1 46 ? 11.221 17.733 75.380 1.00 67.08 55 ALA B C 1
ATOM 665 O O . ALA B 1 46 ? 11.079 17.888 76.596 1.00 68.28 55 ALA B O 1
ATOM 667 N N . ALA B 1 47 ? 12.063 16.846 74.860 1.00 64.70 56 ALA B N 1
ATOM 668 C CA . ALA B 1 47 ? 12.885 15.996 75.710 1.00 64.97 56 ALA B CA 1
ATOM 669 C C . ALA B 1 47 ? 13.950 16.825 76.422 1.00 69.58 56 ALA B C 1
ATOM 670 O O . ALA B 1 47 ? 14.199 16.636 77.615 1.00 70.62 56 ALA B O 1
ATOM 672 N N . LEU B 1 48 ? 14.568 17.744 75.683 1.00 67.40 57 LEU B N 1
ATOM 673 C CA . LEU B 1 48 ? 15.572 18.644 76.247 1.00 64.00 57 LEU B CA 1
ATOM 674 C C . LEU B 1 48 ? 15.000 19.503 77.380 1.00 66.42 57 LEU B C 1
ATOM 675 O O . LEU B 1 48 ? 15.669 19.726 78.391 1.00 64.96 57 LEU B O 1
ATOM 680 N N . ARG B 1 49 ? 13.767 19.976 77.209 1.00 65.12 58 ARG B N 1
ATOM 681 C CA . ARG B 1 49 ? 13.082 20.741 78.249 1.00 68.44 58 ARG B CA 1
ATOM 682 C C . ARG B 1 49 ? 13.014 19.967 79.561 1.00 74.66 58 ARG B C 1
ATOM 683 O O . ARG B 1 49 ? 12.173 19.082 79.721 1.00 79.41 58 ARG B O 1
ATOM 691 N N . MET C 1 4 ? -16.797 25.022 18.147 1.00 73.03 13 MET C N 1
ATOM 692 C CA . MET C 1 4 ? -15.948 26.145 18.517 1.00 64.88 13 MET C CA 1
ATOM 693 C C . MET C 1 4 ? -16.127 26.541 19.986 1.00 58.58 13 MET C C 1
ATOM 694 O O . MET C 1 4 ? -15.291 27.253 20.542 1.00 56.63 13 MET C O 1
ATOM 696 N N . GLU C 1 5 ? -17.209 26.078 20.611 1.00 56.02 14 GLU C N 1
ATOM 697 C CA . GLU C 1 5 ? -17.397 26.262 22.050 1.00 51.83 14 GLU C CA 1
ATOM 698 C C . GLU C 1 5 ? -16.280 25.543 22.791 1.00 48.05 14 GLU C C 1
ATOM 699 O O . GLU C 1 5 ? -15.856 25.962 23.866 1.00 53.05 14 GLU C O 1
ATOM 701 N N . VAL C 1 6 ? -15.813 24.454 22.192 1.00 45.93 15 VAL C N 1
ATOM 702 C CA . VAL C 1 6 ? -14.703 23.669 22.710 1.00 49.62 15 VAL C CA 1
ATOM 703 C C . VAL C 1 6 ? -13.456 24.526 22.927 1.00 45.84 15 VAL C C 1
ATOM 704 O O . VAL C 1 6 ? -12.665 24.270 23.836 1.00 46.93 15 VAL C O 1
ATOM 708 N N . ASP C 1 7 ? -13.298 25.552 22.099 1.00 46.81 16 ASP C N 1
ATOM 709 C CA . ASP C 1 7 ? -12.136 26.432 22.173 1.00 52.29 16 ASP C CA 1
ATOM 710 C C . ASP C 1 7 ? -12.089 27.213 23.489 1.00 44.51 16 ASP C C 1
ATOM 711 O O . ASP C 1 7 ? -11.013 27.457 24.031 1.00 37.92 16 ASP C O 1
ATOM 716 N N . ASP C 1 8 ? -13.254 27.602 24.000 1.00 41.05 17 ASP C N 1
ATOM 717 C CA . ASP C 1 8 ? -13.320 28.334 25.264 1.00 42.44 17 ASP C CA 1
ATOM 718 C C . ASP C 1 8 ? -12.916 27.445 26.440 1.00 35.41 17 ASP C C 1
ATOM 719 O O . ASP C 1 8 ? -12.270 27.908 27.380 1.00 38.62 17 ASP C O 1
ATOM 724 N N . ARG C 1 9 ? -13.298 26.171 26.380 1.00 35.21 18 ARG C N 1
ATOM 725 C CA . ARG C 1 9 ? -12.942 25.221 27.425 1.00 33.80 18 ARG C CA 1
ATOM 726 C C . ARG C 1 9 ? -11.447 24.904 27.414 1.00 33.29 18 ARG C C 1
ATOM 727 O O . ARG C 1 9 ? -10.853 24.684 28.467 1.00 32.57 18 ARG C O 1
ATOM 735 N N . VAL C 1 10 ? -10.831 24.893 26.236 1.00 34.92 19 VAL C N 1
ATOM 736 C CA . VAL C 1 10 ? -9.383 24.701 26.179 1.00 33.23 19 VAL C CA 1
ATOM 737 C C . VAL C 1 10 ? -8.683 25.939 26.730 1.00 34.30 19 VAL C C 1
ATOM 738 O O . VAL C 1 10 ? -7.749 25.836 27.520 1.00 31.38 19 VAL C O 1
ATOM 742 N N . SER C 1 11 ? -9.161 27.106 26.320 1.00 33.58 20 SER C N 1
ATOM 743 C CA . SER C 1 11 ? -8.655 28.369 26.832 1.00 44.14 20 SER C CA 1
ATOM 744 C C . SER C 1 11 ? -8.747 28.461 28.363 1.00 39.48 20 SER C C 1
ATOM 745 O O . SER C 1 11 ? -7.797 28.875 29.027 1.00 34.96 20 SER C O 1
ATOM 748 N N . ALA C 1 12 ? -9.889 28.060 28.914 1.00 40.76 21 ALA C N 1
ATOM 749 C CA . ALA C 1 12 ? -10.116 28.112 30.358 1.00 36.91 21 ALA C CA 1
ATOM 750 C C . ALA C 1 12 ? -9.165 27.173 31.108 1.00 40.18 21 ALA C C 1
ATOM 751 O O . ALA C 1 12 ? -8.638 27.519 32.174 1.00 32.03 21 ALA C O 1
ATOM 753 N N . LEU C 1 13 ? -8.957 25.986 30.544 1.00 28.84 22 LEU C N 1
ATOM 754 C CA . LEU C 1 13 ? -8.029 25.014 31.103 1.00 33.05 22 LEU C CA 1
ATOM 755 C C . LEU C 1 13 ? -6.588 25.528 31.104 1.00 37.09 22 LEU C C 1
ATOM 756 O O . LEU C 1 13 ? -5.844 25.297 32.054 1.00 30.62 22 LEU C O 1
ATOM 761 N N . GLU C 1 14 ? -6.196 26.200 30.024 1.00 37.77 23 GLU C N 1
ATOM 762 C CA . GLU C 1 14 ? -4.858 26.780 29.914 1.00 34.30 23 GLU C CA 1
ATOM 763 C C . GLU C 1 14 ? -4.616 27.819 31.015 1.00 33.40 23 GLU C C 1
ATOM 764 O O . GLU C 1 14 ? -3.553 27.838 31.633 1.00 34.88 23 GLU C O 1
ATOM 770 N N . GLN C 1 15 ? -5.609 28.675 31.255 1.00 34.14 24 GLN C N 1
ATOM 771 C CA . GLN C 1 15 ? -5.515 29.725 32.270 1.00 36.61 24 GLN C CA 1
ATOM 772 C C . GLN C 1 15 ? -5.472 29.183 33.700 1.00 36.73 24 GLN C C 1
ATOM 773 O O . GLN C 1 15 ? -4.692 29.652 34.528 1.00 38.08 24 GLN C O 1
ATOM 779 N N . ARG C 1 16 ? -6.339 28.225 33.997 1.00 27.93 25 ARG C N 1
ATOM 780 C CA . ARG C 1 16 ? -6.405 27.661 35.335 1.00 29.45 25 ARG C CA 1
ATOM 781 C C . ARG C 1 16 ? -5.166 26.827 35.610 1.00 35.73 25 ARG C C 1
ATOM 782 O O . ARG C 1 16 ? -4.665 26.794 36.740 1.00 28.89 25 ARG C O 1
ATOM 790 N N . LEU C 1 17 ? -4.662 26.158 34.574 1.00 34.10 26 LEU C N 1
ATOM 791 C CA . LEU C 1 17 ? -3.452 25.365 34.728 1.00 34.96 26 LEU C CA 1
ATOM 792 C C . LEU C 1 17 ? -2.259 26.272 35.027 1.00 33.24 26 LEU C C 1
ATOM 793 O O . LEU C 1 17 ? -1.391 25.911 35.822 1.00 35.43 26 LEU C O 1
ATOM 798 N N . GLN C 1 18 ? -2.222 27.452 34.410 1.00 28.32 27 GLN C N 1
ATOM 799 C CA . GLN C 1 18 ? -1.125 28.390 34.668 1.00 38.77 27 GLN C CA 1
ATOM 800 C C . GLN C 1 18 ? -1.112 28.828 36.133 1.00 45.76 27 GLN C C 1
ATOM 801 O O . GLN C 1 18 ? -0.049 28.928 36.742 1.00 41.17 27 GLN C O 1
ATOM 807 N N . LEU C 1 19 ? -2.293 29.062 36.700 1.00 37.69 28 LEU C N 1
ATOM 808 C CA . LEU C 1 19 ? -2.399 29.438 38.106 1.00 39.27 28 LEU C CA 1
ATOM 809 C C . LEU C 1 19 ? -1.919 28.311 39.025 1.00 37.41 28 LEU C C 1
ATOM 810 O O . LEU C 1 19 ? -1.342 28.566 40.084 1.00 35.12 28 LEU C O 1
ATOM 815 N N . GLN C 1 20 ? -2.151 27.068 38.603 1.00 33.02 29 GLN C N 1
ATOM 816 C CA . GLN C 1 20 ? -1.728 25.893 39.357 1.00 34.61 29 GLN C CA 1
ATOM 817 C C . GLN C 1 20 ? -0.211 25.727 39.276 1.00 34.99 29 GLN C C 1
ATOM 818 O O . GLN C 1 20 ? 0.447 25.432 40.276 1.00 35.52 29 GLN C O 1
ATOM 824 N N . GLU C 1 21 ? 0.334 25.916 38.080 1.00 35.55 30 GLU C N 1
ATOM 825 C CA . GLU C 1 21 ? 1.784 25.913 37.878 1.00 27.81 30 GLU C CA 1
ATOM 826 C C . GLU C 1 21 ? 2.479 26.980 38.722 1.00 29.39 30 GLU C C 1
ATOM 827 O O . GLU C 1 21 ? 3.529 26.724 39.301 1.00 34.30 30 GLU C O 1
ATOM 833 N N . ASP C 1 22 ? 1.896 28.171 38.789 1.00 31.79 31 ASP C N 1
ATOM 834 C CA . ASP C 1 22 ? 2.478 29.245 39.590 1.00 35.42 31 ASP C CA 1
ATOM 835 C C . ASP C 1 22 ? 2.405 28.902 41.073 1.00 37.74 31 ASP C C 1
ATOM 836 O O . ASP C 1 22 ? 3.348 29.145 41.823 1.00 32.00 31 ASP C O 1
ATOM 841 N N . GLU C 1 23 ? 1.276 28.332 41.491 1.00 33.70 32 GLU C N 1
ATOM 842 C CA . GLU C 1 23 ? 1.087 27.916 42.876 1.00 32.35 32 GLU C CA 1
ATOM 843 C C . GLU C 1 23 ? 2.068 26.821 43.282 1.00 31.49 32 GLU C C 1
ATOM 844 O O . GLU C 1 23 ? 2.577 26.817 44.404 1.00 33.40 32 GLU C O 1
ATOM 850 N N . LEU C 1 24 ? 2.319 25.886 42.372 1.00 25.51 33 LEU C N 1
ATOM 851 C CA . LEU C 1 24 ? 3.269 24.810 42.634 1.00 26.43 33 LEU C CA 1
ATOM 852 C C . LEU C 1 24 ? 4.693 25.354 42.808 1.00 29.45 33 LEU C C 1
ATOM 853 O O . LEU C 1 24 ? 5.407 24.942 43.725 1.00 30.35 33 LEU C O 1
ATOM 858 N N . ALA C 1 25 ? 5.090 26.279 41.940 1.00 26.77 34 ALA C N 1
ATOM 859 C CA . ALA C 1 25 ? 6.420 26.893 42.007 1.00 30.60 34 ALA C CA 1
ATOM 860 C C . ALA C 1 25 ? 6.644 27.586 43.350 1.00 35.14 34 ALA C C 1
ATOM 861 O O . ALA C 1 25 ? 7.736 27.530 43.923 1.00 31.58 34 ALA C O 1
ATOM 863 N N . VAL C 1 26 ? 5.595 28.240 43.837 1.00 30.89 35 VAL C N 1
ATOM 864 C CA . VAL C 1 26 ? 5.618 28.913 45.123 1.00 24.11 35 VAL C CA 1
ATOM 865 C C . VAL C 1 26 ? 5.799 27.909 46.270 1.00 25.98 35 VAL C C 1
ATOM 866 O O . VAL C 1 26 ? 6.658 28.105 47.138 1.00 30.81 35 VAL C O 1
ATOM 870 N N . LEU C 1 27 ? 5.014 26.832 46.257 1.00 30.59 36 LEU C N 1
ATOM 871 C CA . LEU C 1 27 ? 5.133 25.764 47.256 1.00 29.76 36 LEU C CA 1
ATOM 872 C C . LEU C 1 27 ? 6.512 25.129 47.256 1.00 29.17 36 LEU C C 1
ATOM 873 O O . LEU C 1 27 ? 7.079 24.854 48.317 1.00 28.76 36 LEU C O 1
ATOM 878 N N . LYS C 1 28 ? 7.043 24.891 46.065 1.00 25.70 37 LYS C N 1
ATOM 879 C CA . LYS C 1 28 ? 8.328 24.226 45.936 1.00 23.55 37 LYS C CA 1
ATOM 880 C C . LYS C 1 28 ? 9.432 25.018 46.630 1.00 25.61 37 LYS C C 1
ATOM 881 O O . LYS C 1 28 ? 10.221 24.459 47.390 1.00 24.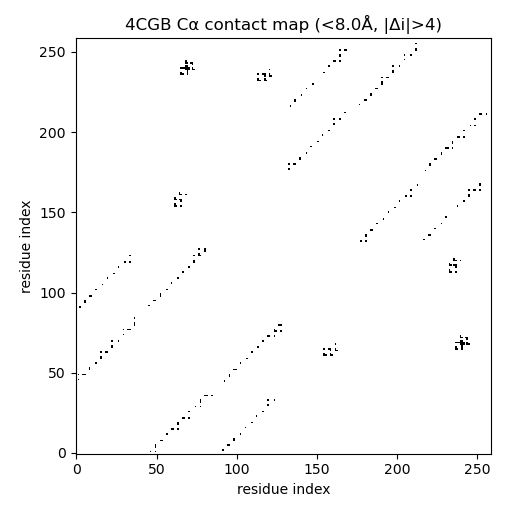33 37 LYS C O 1
ATOM 887 N N . ALA C 1 29 ? 9.470 26.323 46.372 1.00 25.50 38 ALA C N 1
ATOM 888 C CA . ALA C 1 29 ? 10.440 27.203 47.011 1.00 33.43 38 ALA C CA 1
ATOM 889 C C . ALA C 1 29 ? 10.248 27.280 48.531 1.00 32.42 38 ALA C C 1
ATOM 890 O O . ALA C 1 29 ? 11.224 27.292 49.286 1.00 26.34 38 ALA C O 1
ATOM 892 N N . ALA C 1 30 ? 8.998 27.334 48.984 1.00 25.94 39 ALA C N 1
ATOM 893 C CA . ALA C 1 30 ? 8.734 27.386 50.421 1.00 24.81 39 ALA C CA 1
ATOM 894 C C . ALA C 1 30 ? 9.162 26.086 51.095 1.00 23.92 39 ALA C C 1
ATOM 895 O O . ALA C 1 30 ? 9.686 26.088 52.207 1.00 31.64 39 ALA C O 1
ATOM 897 N N . LEU C 1 31 ? 8.942 24.975 50.403 1.00 23.75 40 LEU C N 1
ATOM 898 C CA . LEU C 1 31 ? 9.279 23.660 50.922 1.00 24.13 40 LEU C CA 1
ATOM 899 C C . LEU C 1 31 ? 10.779 23.420 50.951 1.00 32.93 40 LEU C C 1
ATOM 900 O O . LEU C 1 31 ? 11.307 22.843 51.905 1.00 27.84 40 LEU C O 1
ATOM 905 N N . ALA C 1 32 ? 11.466 23.843 49.890 1.00 26.11 41 ALA C N 1
ATOM 906 C CA . ALA C 1 32 ? 12.906 23.666 49.821 1.00 30.67 41 ALA C CA 1
ATOM 907 C C . ALA C 1 32 ? 13.557 24.512 50.905 1.00 25.69 41 ALA C C 1
ATOM 908 O O . ALA C 1 32 ? 14.536 24.097 51.515 1.00 31.19 41 ALA C O 1
ATOM 910 N N . ASP C 1 33 ? 12.989 25.685 51.159 1.00 28.97 42 ASP C N 1
ATOM 911 C CA . ASP C 1 33 ? 13.445 26.521 52.270 1.00 31.18 42 ASP C CA 1
ATOM 912 C C . ASP C 1 33 ? 13.206 25.867 53.631 1.00 29.03 42 ASP C C 1
ATOM 913 O O . ASP C 1 33 ? 14.066 25.934 54.513 1.00 29.52 42 ASP C O 1
ATOM 918 N N . ALA C 1 34 ? 12.044 25.240 53.813 1.00 25.90 43 ALA C N 1
ATOM 919 C CA . ALA C 1 34 ? 11.746 24.562 55.077 1.00 29.17 43 ALA C CA 1
ATOM 920 C C . ALA C 1 34 ? 12.719 23.409 55.313 1.00 26.40 43 ALA C C 1
ATOM 921 O O . ALA C 1 34 ? 13.202 23.208 56.426 1.00 27.35 43 ALA C O 1
ATOM 923 N N . LEU C 1 35 ? 12.996 22.661 54.253 1.00 25.82 44 LEU C N 1
ATOM 924 C CA . LEU C 1 35 ? 13.913 21.536 54.324 1.00 31.93 44 LEU C CA 1
ATOM 925 C C . LEU C 1 35 ? 15.314 21.986 54.713 1.00 34.33 44 LEU C C 1
ATOM 926 O O . LEU C 1 35 ? 16.013 21.288 55.446 1.00 32.45 44 LEU C O 1
ATOM 931 N N . ARG C 1 36 ? 15.728 23.149 54.227 1.00 29.02 45 ARG C N 1
ATOM 932 C CA . ARG C 1 36 ? 17.055 23.663 54.565 1.00 33.34 45 ARG C CA 1
ATOM 933 C C . ARG C 1 36 ? 17.105 24.097 56.016 1.00 38.58 45 ARG C C 1
ATOM 934 O O . ARG C 1 36 ? 18.053 23.797 56.736 1.00 42.34 45 ARG C O 1
ATOM 942 N N . ARG C 1 37 ? 16.066 24.795 56.448 1.00 32.27 46 ARG C N 1
ATOM 943 C CA . ARG C 1 37 ? 15.947 25.167 57.846 1.00 36.07 46 ARG C CA 1
ATOM 944 C C . ARG C 1 37 ? 15.853 23.947 58.760 1.00 40.05 46 ARG C C 1
ATOM 945 O O . ARG C 1 37 ? 16.464 23.929 59.825 1.00 44.30 46 ARG C O 1
ATOM 953 N N . LEU C 1 38 ? 15.106 22.923 58.346 1.00 38.93 47 LEU C N 1
ATOM 954 C CA . LEU C 1 38 ? 15.009 21.696 59.142 1.00 43.58 47 LEU C CA 1
ATOM 955 C C . LEU C 1 38 ? 16.345 20.945 59.210 1.00 47.31 47 LEU C C 1
ATOM 956 O O . LEU C 1 38 ? 16.720 20.437 60.269 1.00 41.59 47 LEU C O 1
ATOM 961 N N . ARG C 1 39 ? 17.052 20.884 58.082 1.00 45.79 48 ARG C N 1
ATOM 962 C CA . ARG C 1 39 ? 18.362 20.236 58.014 1.00 57.46 48 ARG C CA 1
ATOM 963 C C . ARG C 1 39 ? 19.414 21.023 58.801 1.00 59.52 48 ARG C C 1
ATOM 964 O O . ARG C 1 39 ? 20.466 20.486 59.156 1.00 62.07 48 ARG C O 1
ATOM 966 N N . ALA C 1 40 ? 19.121 22.293 59.064 1.00 63.07 49 ALA C N 1
ATOM 967 C CA . ALA C 1 40 ? 19.996 23.151 59.856 1.00 61.84 49 ALA C CA 1
ATOM 968 C C . ALA C 1 40 ? 19.524 23.228 61.305 1.00 64.18 49 ALA C C 1
ATOM 969 O O . ALA C 1 40 ? 20.089 23.961 62.113 1.00 65.39 49 ALA C O 1
ATOM 971 N N . CYS C 1 41 ? 18.470 22.484 61.618 1.00 73.77 50 CYS C N 1
ATOM 972 C CA . CYS C 1 41 ? 18.032 22.312 62.995 1.00 79.60 50 CYS C CA 1
ATOM 973 C C . CYS C 1 41 ? 18.398 20.910 63.432 1.00 82.47 50 CYS C C 1
ATOM 974 O O . CYS C 1 41 ? 18.664 20.665 64.607 1.00 85.10 50 CYS C O 1
ATOM 977 N N . GLU C 1 42 ? 18.423 19.973 62.488 1.00 82.67 51 GLU C N 1
ATOM 978 C CA . GLU C 1 42 ? 18.949 18.646 62.797 1.00 81.03 51 GLU C CA 1
ATOM 979 C C . GLU C 1 42 ? 20.360 18.726 63.240 1.00 83.77 51 GLU C C 1
ATOM 980 O O . GLU C 1 42 ? 20.708 18.143 64.244 1.00 82.31 51 GLU C O 1
ATOM 982 N N . GLU C 1 43 ? 21.198 19.347 62.413 1.00 81.00 52 GLU C N 1
ATOM 983 C CA . GLU C 1 43 ? 22.599 19.537 62.766 1.00 79.28 52 GLU C CA 1
ATOM 984 C C . GLU C 1 43 ? 22.756 20.494 63.952 1.00 79.79 52 GLU C C 1
ATOM 985 O O . GLU C 1 43 ? 23.842 20.613 64.523 1.00 85.44 52 GLU C O 1
ATOM 987 N N . GLN C 1 44 ? 21.673 21.177 64.315 1.00 80.50 53 GLN C N 1
ATOM 988 C CA . GLN C 1 44 ? 21.674 22.065 65.475 1.00 85.46 53 GLN C CA 1
ATOM 989 C C . GLN C 1 44 ? 20.826 21.502 66.614 1.00 82.47 53 GLN C C 1
ATOM 990 O O . GLN C 1 44 ? 20.828 20.295 66.866 1.00 75.19 53 GLN C O 1
ATOM 992 N N . MET D 1 4 ? 36.124 40.584 28.231 1.00 81.68 13 MET D N 1
ATOM 993 C CA . MET D 1 4 ? 37.436 39.945 28.223 1.00 84.88 13 MET D CA 1
ATOM 994 C C . MET D 1 4 ? 37.360 38.445 28.526 1.00 78.04 13 MET D C 1
ATOM 995 O O . MET D 1 4 ? 36.343 37.797 28.267 1.00 74.91 13 MET D O 1
ATOM 997 N N . GLU D 1 5 ? 38.441 37.912 29.089 1.00 68.65 14 GLU D N 1
ATOM 998 C CA . GLU D 1 5 ? 38.635 36.469 29.241 1.00 71.90 14 GLU D CA 1
ATOM 999 C C . GLU D 1 5 ? 37.544 35.741 30.028 1.00 64.54 14 GLU D C 1
ATOM 1000 O O . GLU D 1 5 ? 37.228 34.586 29.736 1.00 58.74 14 GLU D O 1
ATOM 1002 N N . VAL D 1 6 ? 36.968 36.410 31.021 1.00 63.19 15 VAL D N 1
ATOM 1003 C CA . VAL D 1 6 ? 35.994 35.755 31.889 1.00 61.91 15 VAL D CA 1
ATOM 1004 C C . VAL D 1 6 ? 34.683 35.390 31.174 1.00 52.91 15 VAL D C 1
ATOM 1005 O O . VAL D 1 6 ? 33.921 34.558 31.665 1.00 48.33 15 VAL D O 1
ATOM 1009 N N . ASP D 1 7 ? 34.436 35.993 30.010 1.00 47.48 16 ASP D N 1
ATOM 1010 C CA . ASP D 1 7 ? 33.261 35.647 29.196 1.00 49.23 16 ASP D CA 1
ATOM 1011 C C . ASP D 1 7 ? 33.231 34.168 28.808 1.00 43.59 16 ASP D C 1
ATOM 1012 O O . ASP D 1 7 ? 32.159 33.576 28.691 1.00 41.74 16 ASP D O 1
ATOM 1017 N N . ASP D 1 8 ? 34.405 33.571 28.603 1.00 45.30 17 ASP D N 1
ATOM 1018 C CA . ASP D 1 8 ? 34.492 32.159 28.243 1.00 39.31 17 ASP D CA 1
ATOM 1019 C C . ASP D 1 8 ? 34.107 31.249 29.402 1.00 37.03 17 ASP D C 1
ATOM 1020 O O . ASP D 1 8 ? 33.443 30.235 29.205 1.00 50.38 17 ASP D O 1
ATOM 1025 N N . ARG D 1 9 ? 34.547 31.599 30.605 1.00 44.61 18 ARG D N 1
ATOM 1026 C CA . ARG D 1 9 ? 34.223 30.810 31.789 1.00 41.21 18 ARG D CA 1
ATOM 1027 C C . ARG D 1 9 ? 32.735 30.889 32.077 1.00 33.79 18 ARG D C 1
ATOM 1028 O O . ARG D 1 9 ? 32.133 29.926 32.555 1.00 32.09 18 ARG D O 1
ATOM 1036 N N . VAL D 1 10 ? 32.153 32.045 31.775 1.00 34.90 19 VAL D N 1
ATOM 1037 C CA . VAL D 1 10 ? 30.711 32.247 31.879 1.00 41.04 19 VAL D CA 1
ATOM 1038 C C . VAL D 1 10 ? 29.951 31.366 30.882 1.00 41.16 19 VAL D C 1
ATOM 1039 O O . VAL D 1 10 ? 29.021 30.654 31.262 1.00 35.74 19 VAL D O 1
ATOM 1043 N N . SER D 1 11 ? 30.352 31.409 29.613 1.00 42.76 20 SER D N 1
ATOM 1044 C CA . SER D 1 11 ? 29.749 30.557 28.589 1.00 37.72 20 SER D CA 1
ATOM 1045 C C . SER D 1 11 ? 29.817 29.084 28.981 1.00 37.78 20 SER D C 1
ATOM 1046 O O . SER D 1 11 ? 28.853 28.343 28.811 1.00 35.51 20 SER D O 1
ATOM 1049 N N . ALA D 1 12 ? 30.973 28.670 29.488 1.00 39.83 21 ALA D N 1
ATOM 1050 C CA . ALA D 1 12 ? 31.192 27.283 29.874 1.00 38.69 21 ALA D CA 1
ATOM 1051 C C . ALA D 1 12 ? 30.261 26.907 31.020 1.00 41.81 21 ALA D C 1
ATOM 1052 O O . ALA D 1 12 ? 29.645 25.838 31.012 1.00 28.39 21 ALA D O 1
ATOM 1054 N N . LEU D 1 13 ? 30.161 27.800 31.998 1.00 29.14 22 LEU D N 1
ATOM 1055 C CA . LEU D 1 13 ? 29.202 27.657 33.084 1.00 35.10 22 LEU D CA 1
ATOM 1056 C C . LEU D 1 13 ? 27.765 27.569 32.565 1.00 33.99 22 LEU D C 1
ATOM 1057 O O . LEU D 1 13 ? 26.977 26.762 33.054 1.00 29.80 22 LEU D O 1
ATOM 1062 N N . GLU D 1 14 ? 27.424 28.402 31.585 1.00 34.36 23 GLU D N 1
ATOM 1063 C CA . GLU D 1 14 ? 26.088 28.357 30.990 1.00 37.42 23 GLU D CA 1
ATOM 1064 C C . GLU D 1 14 ? 25.810 26.986 30.385 1.00 41.57 23 GLU D C 1
ATOM 1065 O O . GLU D 1 14 ? 24.737 26.416 30.592 1.00 36.13 23 GLU D O 1
ATOM 1071 N N . GLN D 1 15 ? 26.787 26.457 29.657 1.00 29.48 24 GLN D N 1
ATOM 1072 C CA . GLN D 1 15 ? 26.653 25.143 29.039 1.00 38.17 24 GLN D CA 1
ATOM 1073 C C . GLN D 1 15 ? 26.552 24.030 30.071 1.00 33.00 24 GLN D C 1
ATOM 1074 O O . GLN D 1 15 ? 25.679 23.173 29.978 1.00 32.97 24 GLN D O 1
ATOM 1080 N N . ARG D 1 16 ? 27.447 24.041 31.050 1.00 33.00 25 ARG D N 1
ATOM 1081 C CA . ARG D 1 16 ? 27.446 23.012 32.080 1.00 33.16 25 ARG D CA 1
ATOM 1082 C C . ARG D 1 16 ? 26.173 23.054 32.923 1.00 35.51 25 ARG D C 1
ATOM 1083 O O . ARG D 1 16 ? 25.639 22.011 33.303 1.00 36.86 25 ARG D O 1
ATOM 1091 N N . LEU D 1 17 ? 25.678 24.256 33.205 1.00 30.95 26 LEU D N 1
ATOM 1092 C CA . LEU D 1 17 ? 24.435 24.393 33.963 1.00 28.20 26 LEU D CA 1
ATOM 1093 C C . LEU D 1 17 ? 23.244 23.825 33.195 1.00 29.04 26 LEU D C 1
ATOM 1094 O O . LEU D 1 17 ? 22.367 23.192 33.781 1.00 32.37 26 LEU D O 1
ATOM 1099 N N . GLN D 1 18 ? 23.215 24.048 31.883 1.00 25.50 27 GLN D N 1
ATOM 1100 C CA . GLN D 1 18 ? 22.131 23.531 31.053 1.00 38.72 27 GLN D CA 1
ATOM 1101 C C . GLN D 1 18 ? 22.089 22.006 31.108 1.00 44.29 27 GLN D C 1
ATOM 1102 O O . GLN D 1 18 ? 21.009 21.411 31.193 1.00 32.75 27 GLN D O 1
ATOM 1108 N N . LEU D 1 19 ? 23.269 21.386 31.067 1.00 33.35 28 LEU D N 1
ATOM 1109 C CA . LEU D 1 19 ? 23.376 19.925 31.111 1.00 36.07 28 LEU D CA 1
ATOM 1110 C C . LEU D 1 19 ? 22.898 19.362 32.431 1.00 29.28 28 LEU D C 1
ATOM 1111 O O . LEU D 1 19 ? 22.309 18.281 32.478 1.00 28.57 28 LEU D O 1
ATOM 1116 N N . GLN D 1 20 ? 23.169 20.073 33.529 1.00 28.04 29 GLN D N 1
ATOM 1117 C CA A GLN D 1 20 ? 22.748 19.656 34.854 0.50 26.18 29 GLN D CA 1
ATOM 1118 C CA B GLN D 1 20 ? 22.760 19.666 34.839 0.50 26.17 29 GLN D CA 1
ATOM 1119 C C . GLN D 1 20 ? 21.235 19.812 34.995 1.00 30.54 29 GLN D C 1
ATOM 1120 O O . GLN D 1 20 ? 20.580 18.963 35.574 1.00 28.55 29 GLN D O 1
ATOM 1131 N N . GLU D 1 21 ? 20.713 20.923 34.458 1.00 27.29 30 GLU D N 1
ATOM 1132 C CA . GLU D 1 21 ? 19.262 21.132 34.451 1.00 35.76 30 GLU D CA 1
ATOM 1133 C C . GLU D 1 21 ? 18.576 20.009 33.694 1.00 39.94 30 GLU D C 1
ATOM 1134 O O . GLU D 1 21 ? 17.573 19.456 34.163 1.00 35.96 30 GLU D O 1
ATOM 1140 N N . ASP D 1 22 ? 19.116 19.680 32.521 1.00 40.28 31 ASP D N 1
ATOM 1141 C CA . ASP D 1 22 ? 18.639 18.550 31.721 1.00 33.12 31 ASP D CA 1
ATOM 1142 C C . ASP D 1 22 ? 18.672 17.256 32.539 1.00 35.17 31 ASP D C 1
ATOM 114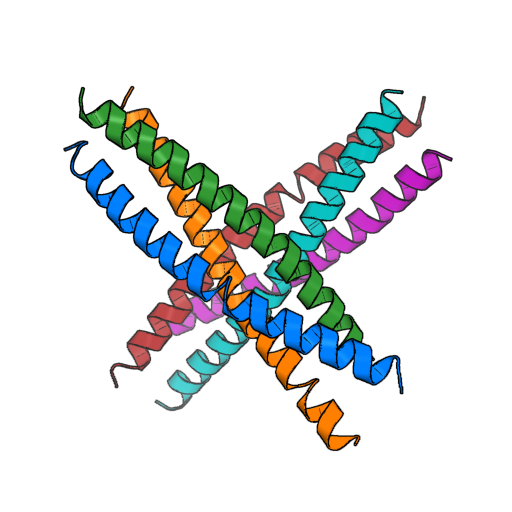3 O O . ASP D 1 22 ? 17.709 16.498 32.537 1.00 30.50 31 ASP D O 1
ATOM 1148 N N . GLU D 1 23 ? 19.779 17.004 33.237 1.00 33.41 32 GLU D N 1
ATOM 1149 C CA . GLU D 1 23 ? 19.916 15.769 34.014 1.00 36.06 32 GLU D CA 1
ATOM 1150 C C . GLU D 1 23 ? 18.961 15.739 35.200 1.00 33.49 32 GLU D C 1
ATOM 1151 O O . GLU D 1 23 ? 18.440 14.690 35.561 1.00 25.33 32 GLU D O 1
ATOM 1157 N N . LEU D 1 24 ? 18.746 16.895 35.811 1.00 30.17 33 LEU D N 1
ATOM 1158 C CA . LEU D 1 24 ? 17.835 16.986 36.932 1.00 26.66 33 LEU D CA 1
ATOM 1159 C C . LEU D 1 24 ? 16.398 16.691 36.489 1.00 28.59 33 LEU D C 1
ATOM 1160 O O . LEU D 1 24 ? 15.668 15.969 37.169 1.00 27.06 33 LEU D O 1
ATOM 1165 N N . ALA D 1 25 ? 16.001 17.225 35.332 1.00 28.34 34 ALA D N 1
ATOM 1166 C CA . ALA D 1 25 ? 14.662 16.967 34.797 1.00 24.19 34 ALA D CA 1
ATOM 1167 C C . ALA D 1 25 ? 14.446 15.479 34.540 1.00 33.91 34 ALA D C 1
ATOM 1168 O O . ALA D 1 25 ? 13.370 14.934 34.797 1.00 33.40 34 ALA D O 1
ATOM 1170 N N . VAL D 1 26 ? 15.486 14.832 34.030 1.00 36.77 35 VAL D N 1
ATOM 1171 C CA . VAL D 1 26 ? 15.450 13.408 33.747 1.00 36.68 35 VAL D CA 1
ATOM 1172 C C . VAL D 1 26 ? 15.336 12.622 35.054 1.00 27.00 35 VAL D C 1
ATOM 1173 O O . VAL D 1 26 ? 14.612 11.626 35.134 1.00 30.61 35 VAL D O 1
ATOM 1177 N N . LEU D 1 27 ? 16.027 13.099 36.084 1.00 29.67 36 LEU D N 1
ATOM 1178 C CA . LEU D 1 27 ? 15.950 12.485 37.406 1.00 30.07 36 LEU D CA 1
ATOM 1179 C C . LEU D 1 27 ? 14.569 12.588 38.022 1.00 23.78 36 LEU D C 1
ATOM 1180 O O . LEU D 1 27 ? 14.039 11.615 38.556 1.00 25.13 36 LEU D O 1
ATOM 1185 N N . LYS D 1 28 ? 13.994 13.776 37.936 1.00 24.37 37 LYS D N 1
ATOM 1186 C CA . LYS D 1 28 ? 12.690 14.037 38.518 1.00 25.24 37 LYS D CA 1
ATOM 1187 C C . LYS D 1 28 ? 11.583 13.187 37.880 1.00 32.66 37 LYS D C 1
ATOM 1188 O O . LYS D 1 28 ? 10.694 12.705 38.579 1.00 24.02 37 LYS D O 1
ATOM 1194 N N . ALA D 1 29 ? 11.637 12.993 36.559 1.00 28.92 38 ALA D N 1
ATOM 1195 C CA . ALA D 1 29 ? 10.644 12.155 35.882 1.00 27.01 38 ALA D CA 1
ATOM 1196 C C . ALA D 1 29 ? 10.770 10.697 36.329 1.00 31.87 38 ALA D C 1
ATOM 1197 O O . ALA D 1 29 ? 9.773 10.025 36.579 1.00 27.52 38 ALA D O 1
ATOM 1199 N N . ALA D 1 30 ? 12.011 10.228 36.439 1.00 26.54 39 ALA D N 1
ATOM 1200 C CA . ALA D 1 30 ? 12.302 8.869 36.873 1.00 26.75 39 ALA D CA 1
ATOM 1201 C C . ALA D 1 30 ? 11.880 8.624 38.323 1.00 30.53 39 ALA D C 1
ATOM 1202 O O . ALA D 1 30 ? 11.334 7.563 38.645 1.00 25.38 39 ALA D O 1
ATOM 1204 N N . LEU D 1 31 ? 12.131 9.601 39.189 1.00 21.66 40 LEU D N 1
ATOM 1205 C CA . LEU D 1 31 ? 11.714 9.502 40.586 1.00 20.82 40 LEU D CA 1
ATOM 1206 C C . LEU D 1 31 ? 10.192 9.531 40.722 1.00 24.44 40 LEU D C 1
ATOM 1207 O O . LEU D 1 31 ? 9.626 8.757 41.491 1.00 26.07 40 LEU D O 1
ATOM 1212 N N . ALA D 1 32 ? 9.538 10.424 39.979 1.00 27.02 41 ALA D N 1
ATOM 1213 C CA . ALA D 1 32 ? 8.073 10.510 39.981 1.00 32.19 41 ALA D CA 1
ATOM 1214 C C . ALA D 1 32 ? 7.442 9.169 39.618 1.00 32.02 41 ALA D C 1
ATOM 1215 O O . ALA D 1 32 ? 6.536 8.700 40.304 1.00 30.15 41 ALA D O 1
ATOM 1217 N N . ASP D 1 33 ? 7.947 8.554 38.549 1.00 29.35 42 ASP D N 1
ATOM 1218 C CA . ASP D 1 33 ? 7.507 7.228 38.113 1.00 30.40 42 ASP D CA 1
ATOM 1219 C C . ASP D 1 33 ? 7.726 6.139 39.166 1.00 32.88 42 ASP D C 1
ATOM 1220 O O . ASP D 1 33 ? 6.882 5.263 39.343 1.00 29.75 42 ASP D O 1
ATOM 1225 N N . ALA D 1 34 ? 8.866 6.187 39.855 1.00 26.43 43 ALA D N 1
ATOM 1226 C CA . ALA D 1 34 ? 9.166 5.206 40.887 1.00 27.37 43 ALA D CA 1
ATOM 1227 C C . ALA D 1 34 ? 8.237 5.403 42.079 1.00 25.56 43 ALA D C 1
ATOM 1228 O O . ALA D 1 34 ? 7.787 4.438 42.696 1.00 29.10 43 ALA D O 1
ATOM 1230 N N . LEU D 1 35 ? 7.958 6.661 42.393 1.00 25.57 44 LEU D N 1
ATOM 1231 C CA . LEU D 1 35 ? 7.024 7.007 43.460 1.00 25.23 44 LEU D CA 1
ATOM 1232 C C . LEU D 1 35 ? 5.601 6.533 43.156 1.00 36.22 44 LEU D C 1
ATOM 1233 O O . LEU D 1 35 ? 4.916 6.024 44.043 1.00 28.75 44 LEU D O 1
ATOM 1238 N N . ARG D 1 36 ? 5.161 6.708 41.910 1.00 35.50 45 ARG D N 1
ATOM 1239 C CA . ARG D 1 36 ? 3.830 6.258 41.495 1.00 42.88 45 ARG D CA 1
ATOM 1240 C C . ARG D 1 36 ? 3.739 4.733 41.560 1.00 41.89 45 ARG D C 1
ATOM 1241 O O . ARG D 1 36 ? 2.730 4.181 41.994 1.00 44.17 45 ARG D O 1
ATOM 1249 N N . ARG D 1 37 ? 4.804 4.059 41.138 1.00 34.37 46 ARG D N 1
ATOM 1250 C CA . ARG D 1 37 ? 4.854 2.601 41.200 1.00 35.60 46 ARG D CA 1
ATOM 1251 C C . ARG D 1 37 ? 4.941 2.065 42.631 1.00 30.88 46 ARG D C 1
ATOM 1252 O O . ARG D 1 37 ? 4.326 1.052 42.945 1.00 32.31 46 ARG D O 1
ATOM 1260 N N . LEU D 1 38 ? 5.703 2.742 43.493 1.00 33.73 47 LEU D N 1
ATOM 1261 C CA . LEU D 1 38 ? 5.806 2.333 44.889 1.00 29.40 47 LEU D CA 1
ATOM 1262 C C . LEU D 1 38 ? 4.445 2.398 45.570 1.00 38.01 47 LEU D C 1
ATOM 1263 O O . LEU D 1 38 ? 4.018 1.433 46.205 1.00 37.35 47 LEU D O 1
ATOM 1268 N N . ARG D 1 39 ? 3.767 3.534 45.423 1.00 48.18 48 ARG D N 1
ATOM 1269 C CA . ARG D 1 39 ? 2.429 3.725 45.983 1.00 53.51 48 ARG D CA 1
ATOM 1270 C C . ARG D 1 39 ? 1.442 2.662 45.500 1.00 54.68 48 ARG D C 1
ATOM 1271 O O . ARG D 1 39 ? 0.672 2.112 46.290 1.00 51.04 48 ARG D O 1
ATOM 1279 N N . ALA D 1 40 ? 1.474 2.381 44.199 1.00 49.10 49 ALA D N 1
ATOM 1280 C CA . ALA D 1 40 ? 0.627 1.354 43.606 1.00 51.04 49 ALA D CA 1
ATOM 1281 C C . ALA D 1 40 ? 0.968 -0.021 44.169 1.00 53.09 49 ALA D C 1
ATOM 1282 O O . ALA D 1 40 ? 0.082 -0.800 44.510 1.00 60.35 49 ALA D O 1
ATOM 1284 N N . CYS D 1 41 ? 2.262 -0.309 44.262 1.00 56.66 50 CYS D N 1
ATOM 1285 C CA . CYS D 1 41 ? 2.740 -1.565 44.831 1.00 62.10 50 CYS D CA 1
ATOM 1286 C C . CYS D 1 41 ? 2.286 -1.771 46.282 1.00 68.30 50 CYS D C 1
ATOM 1287 O O . CYS D 1 41 ? 1.989 -2.895 46.693 1.00 68.51 50 CYS D O 1
ATOM 1290 N N . GLU D 1 42 ? 2.233 -0.689 47.052 1.00 68.83 51 GLU D N 1
ATOM 1291 C CA . GLU D 1 42 ? 1.841 -0.770 48.456 1.00 72.20 51 GLU D CA 1
ATOM 1292 C C . GLU D 1 42 ? 0.350 -1.001 48.600 1.00 72.79 51 GLU D C 1
ATOM 1293 O O . GLU D 1 42 ? -0.095 -1.745 49.475 1.00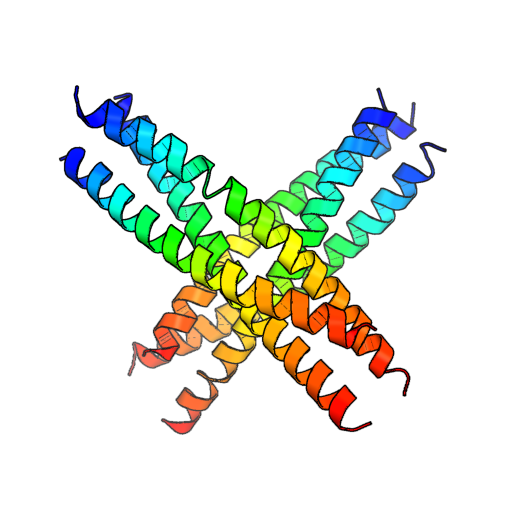 75.19 51 GLU D O 1
ATOM 1299 N N . GLU D 1 43 ? -0.421 -0.352 47.740 1.00 71.81 52 GLU D N 1
ATOM 1300 C CA . GLU D 1 43 ? -1.870 -0.474 47.789 1.00 72.12 52 GLU D CA 1
ATOM 1301 C C . GLU D 1 43 ? -2.342 -1.801 47.198 1.00 71.85 52 GLU D C 1
ATOM 1302 O O . GLU D 1 43 ? -3.502 -2.183 47.355 1.00 73.56 52 GLU D O 1
ATOM 1308 N N . GLN D 1 44 ? -1.424 -2.499 46.532 1.00 67.72 53 GLN D N 1
ATOM 1309 C CA . GLN D 1 44 ? -1.656 -3.867 46.083 1.00 64.02 53 GLN D CA 1
ATOM 1310 C C . GLN D 1 44 ? -1.342 -4.859 47.204 1.00 57.33 53 GLN D C 1
ATOM 1311 O O . GLN D 1 44 ? -2.034 -5.862 47.369 1.00 57.80 53 GLN D O 1
ATOM 1313 N N . GLY D 1 45 ? -0.296 -4.578 47.975 1.00 61.74 54 GLY D N 1
ATOM 1314 C CA . GLY D 1 45 ? 0.014 -5.388 49.141 1.00 67.15 54 GLY D CA 1
ATOM 1315 C C . GLY D 1 45 ? -1.085 -5.240 50.177 1.00 63.03 54 GLY D C 1
ATOM 1316 O O . GLY D 1 45 ? -1.362 -6.152 50.960 1.00 54.06 54 GLY D O 1
ATOM 1317 N N . ALA D 1 46 ? -1.725 -4.076 50.157 1.00 62.39 55 ALA D N 1
ATOM 1318 C CA . ALA D 1 46 ? -2.816 -3.759 51.068 1.00 66.89 55 ALA D CA 1
ATOM 1319 C C . ALA D 1 46 ? -4.107 -4.491 50.700 1.00 68.99 55 ALA D C 1
ATOM 1320 O O . ALA D 1 46 ? -5.115 -4.381 51.399 1.00 71.87 55 ALA D O 1
ATOM 1322 N N . ALA D 1 47 ? -4.068 -5.225 49.590 1.00 73.34 56 ALA D N 1
ATOM 1323 C CA . ALA D 1 47 ? -5.140 -6.141 49.227 1.00 71.38 56 ALA D CA 1
ATOM 1324 C C . ALA D 1 47 ? -4.812 -7.524 49.777 1.00 77.31 56 ALA D C 1
ATOM 1325 O O . ALA D 1 47 ? -4.833 -8.519 49.053 1.00 83.90 56 ALA D O 1
ATOM 1327 N N . LEU D 1 48 ? -4.482 -7.563 51.063 1.00 77.67 57 LEU D N 1
ATOM 1328 C CA . LEU D 1 48 ? -4.273 -8.808 51.787 1.00 78.02 57 LEU D CA 1
ATOM 1329 C C . LEU D 1 48 ? -4.867 -8.677 53.184 1.00 75.81 57 LEU D C 1
ATOM 1330 O O . LEU D 1 48 ? -5.600 -7.727 53.466 1.00 69.96 57 LEU D O 1
ATOM 1335 N N . GLU E 1 5 ? 36.855 41.178 40.302 1.00 67.81 14 GLU E N 1
ATOM 1336 C CA . GLU E 1 5 ? 35.766 41.103 41.271 1.00 71.60 14 GLU E CA 1
ATOM 1337 C C . GLU E 1 5 ? 34.604 40.288 40.714 1.00 69.16 14 GLU E C 1
ATOM 1338 O O . GLU E 1 5 ? 33.911 39.582 41.453 1.00 67.88 14 GLU E O 1
ATOM 1344 N N . VAL E 1 6 ? 34.393 40.398 39.407 1.00 54.70 15 VAL E N 1
ATOM 1345 C CA . VAL E 1 6 ? 33.436 39.551 38.714 1.00 46.78 15 VAL E CA 1
ATOM 1346 C C . VAL E 1 6 ? 34.025 38.143 38.602 1.00 53.23 15 VAL E C 1
ATOM 1347 O O . VAL E 1 6 ? 33.294 37.151 38.537 1.00 53.41 15 VAL E O 1
ATOM 1351 N N . ASP E 1 7 ? 35.354 38.067 38.611 1.00 60.96 16 ASP E N 1
ATOM 1352 C CA . ASP E 1 7 ? 36.064 36.792 38.626 1.00 55.99 16 ASP E CA 1
ATOM 1353 C C . ASP E 1 7 ? 35.733 36.036 39.907 1.00 51.46 16 ASP E C 1
ATOM 1354 O O . ASP E 1 7 ? 35.715 34.807 39.926 1.00 48.05 16 ASP E O 1
ATOM 1359 N N . ASP E 1 8 ? 35.478 36.785 40.977 1.00 49.94 17 ASP E N 1
ATOM 1360 C CA . ASP E 1 8 ? 35.073 36.201 42.249 1.00 55.92 17 ASP E CA 1
ATOM 1361 C C . ASP E 1 8 ? 33.684 35.576 42.145 1.00 49.26 17 ASP E C 1
ATOM 1362 O O . ASP E 1 8 ? 33.455 34.469 42.635 1.00 45.18 17 ASP E O 1
ATOM 1367 N N . ARG E 1 9 ? 32.760 36.288 41.503 1.00 48.81 18 ARG E N 1
ATOM 1368 C CA . ARG E 1 9 ? 31.407 35.774 41.308 1.00 44.35 18 ARG E CA 1
ATOM 1369 C C . ARG E 1 9 ? 31.413 34.547 40.400 1.00 43.47 18 ARG E C 1
ATOM 1370 O O . ARG E 1 9 ? 30.710 33.571 40.665 1.00 34.04 18 ARG E O 1
ATOM 1378 N N . VAL E 1 10 ? 32.209 34.598 39.332 1.00 36.43 19 VAL E N 1
ATOM 1379 C CA . VAL E 1 10 ? 32.312 33.470 38.418 1.00 35.53 19 VAL E CA 1
ATOM 1380 C C . VAL E 1 10 ? 32.877 32.252 39.132 1.00 45.63 19 VAL E C 1
ATOM 1381 O O . VAL E 1 10 ? 32.311 31.156 39.058 1.00 32.69 19 VAL E O 1
ATOM 1385 N N . SER E 1 11 ? 33.985 32.453 39.838 1.00 35.76 20 SER E N 1
ATOM 1386 C CA . SER E 1 11 ? 34.616 31.374 40.591 1.00 41.31 20 SER E CA 1
ATOM 1387 C C . SER E 1 11 ? 33.658 30.738 41.599 1.00 38.53 20 SER E C 1
ATOM 1388 O O . SER E 1 11 ? 33.580 29.513 41.697 1.00 41.04 20 SER E O 1
ATOM 1391 N N . ALA E 1 12 ? 32.922 31.566 42.334 1.00 33.28 21 ALA E N 1
ATOM 1392 C CA . ALA E 1 12 ? 31.950 31.062 43.300 1.00 32.68 21 ALA E CA 1
ATOM 1393 C C . ALA E 1 12 ? 30.873 30.195 42.629 1.00 40.05 21 ALA E C 1
ATOM 1394 O O . ALA E 1 12 ? 30.452 29.179 43.179 1.00 28.50 21 ALA E O 1
ATOM 1396 N N . LEU E 1 13 ? 30.455 30.593 41.428 1.00 38.19 22 LEU E N 1
ATOM 1397 C CA . LEU E 1 13 ? 29.492 29.830 40.640 1.00 35.81 22 LEU E CA 1
ATOM 1398 C C . LEU E 1 13 ? 30.042 28.475 40.208 1.00 32.82 22 LEU E C 1
ATOM 1399 O O . LEU E 1 13 ? 29.341 27.460 40.264 1.00 31.74 22 LEU E O 1
ATOM 1404 N N . GLU E 1 14 ? 31.292 28.474 39.752 1.00 30.02 23 GLU E N 1
ATOM 1405 C CA . GLU E 1 14 ? 31.969 27.242 39.361 1.00 30.06 23 GLU E CA 1
ATOM 1406 C C . GLU E 1 14 ? 32.021 26.278 40.541 1.00 30.55 23 GLU E C 1
ATOM 1407 O O . GLU E 1 14 ? 31.780 25.080 40.387 1.00 28.28 23 GLU E O 1
ATOM 1413 N N . GLN E 1 15 ? 32.313 26.807 41.726 1.00 28.39 24 GLN E N 1
ATOM 1414 C CA . GLN E 1 15 ? 32.360 25.988 42.930 1.00 27.99 24 GLN E CA 1
ATOM 1415 C C . GLN E 1 15 ? 30.975 25.445 43.276 1.00 35.86 24 GLN E C 1
ATOM 1416 O O . GLN E 1 15 ? 30.816 24.257 43.551 1.00 30.61 24 GLN E O 1
ATOM 1422 N N . ARG E 1 16 ? 29.975 26.324 43.272 1.00 35.51 25 ARG E N 1
ATOM 1423 C CA . ARG E 1 16 ? 28.619 25.920 43.625 1.00 32.58 25 ARG E CA 1
ATOM 1424 C C . ARG E 1 16 ? 28.068 24.876 42.658 1.00 24.45 25 ARG E C 1
ATOM 1425 O O . ARG E 1 16 ? 27.516 23.863 43.084 1.00 32.76 25 ARG E O 1
ATOM 1433 N N . LEU E 1 17 ? 28.253 25.114 41.366 1.00 25.05 26 LEU E N 1
ATOM 1434 C CA . LEU E 1 17 ? 27.849 24.154 40.344 1.00 22.46 26 LEU E CA 1
ATOM 1435 C C . LEU E 1 17 ? 28.464 22.783 40.582 1.00 30.47 26 LEU E C 1
ATOM 1436 O O . LEU E 1 17 ? 27.769 21.775 40.518 1.00 27.98 26 LEU E O 1
ATOM 1441 N N . GLN E 1 18 ? 29.765 22.745 40.865 1.00 23.16 27 GLN E N 1
ATOM 1442 C CA . GLN E 1 18 ? 30.432 21.475 41.119 1.00 26.96 27 GLN E CA 1
ATOM 1443 C C . GLN E 1 18 ? 29.836 20.710 42.299 1.00 26.61 27 GLN E C 1
ATOM 1444 O O . GLN E 1 18 ? 29.668 19.495 42.225 1.00 26.27 27 GLN E O 1
ATOM 1450 N N . LEU E 1 19 ? 29.488 21.421 43.373 1.00 22.21 28 LEU E N 1
ATOM 1451 C CA . LEU E 1 19 ? 28.796 20.797 44.503 1.00 33.34 28 LEU E CA 1
ATOM 1452 C C . LEU E 1 19 ? 27.397 20.279 44.140 1.00 32.16 28 LEU E C 1
ATOM 1453 O O . LEU E 1 19 ? 26.978 19.230 44.627 1.00 26.22 28 LEU E O 1
ATOM 1458 N N . GLN E 1 20 ? 26.673 21.017 43.304 1.00 21.51 29 GLN E N 1
ATOM 1459 C CA . GLN E 1 20 ? 25.349 20.572 42.875 1.00 28.82 29 GLN E CA 1
ATOM 1460 C C . GLN E 1 20 ? 25.456 19.333 42.000 1.00 28.14 29 GLN E C 1
ATOM 1461 O O . GLN E 1 20 ? 24.588 18.461 42.038 1.00 23.62 29 GLN E O 1
ATOM 1467 N N . GLU E 1 21 ? 26.524 19.270 41.205 1.00 25.85 30 GLU E N 1
ATOM 1468 C CA . GLU E 1 21 ? 26.794 18.112 40.363 1.00 29.31 30 GLU E CA 1
ATOM 1469 C C . GLU E 1 21 ? 27.007 16.870 41.227 1.00 25.13 30 GLU E C 1
ATOM 1470 O O . GLU E 1 21 ? 26.549 15.785 40.876 1.00 30.42 30 GLU E O 1
ATOM 1476 N N . ASP E 1 22 ? 27.692 17.037 42.352 1.00 20.97 31 ASP E N 1
ATOM 1477 C CA . ASP E 1 22 ? 27.922 15.931 43.285 1.00 31.56 31 ASP E CA 1
ATOM 1478 C C . ASP E 1 22 ? 26.637 15.471 43.986 1.00 30.87 31 ASP E C 1
ATOM 1479 O O . ASP E 1 22 ? 26.441 14.278 44.217 1.00 32.30 31 ASP E O 1
ATOM 1484 N N . GLU E 1 23 ? 25.780 16.424 44.343 1.00 25.61 32 GLU E N 1
ATOM 1485 C CA . GLU E 1 23 ? 24.517 16.102 45.005 1.00 35.98 32 GLU E CA 1
ATOM 1486 C C . GLU E 1 23 ? 23.598 15.362 44.048 1.00 29.27 32 GLU E C 1
ATOM 1487 O O . GLU E 1 23 ? 22.902 14.425 44.438 1.00 27.44 32 GLU E O 1
ATOM 1493 N N . LEU E 1 24 ? 23.600 15.792 42.790 1.00 29.22 33 LEU E N 1
ATOM 1494 C CA . LEU E 1 24 ? 22.827 15.126 41.756 1.00 19.26 33 LEU E CA 1
ATOM 1495 C C . LEU E 1 24 ? 23.352 13.718 41.529 1.00 27.65 33 LEU E C 1
ATOM 1496 O O . LEU E 1 24 ? 22.590 12.792 41.250 1.00 23.71 33 LEU E O 1
ATOM 1501 N N . ALA E 1 25 ? 24.669 13.565 41.662 1.00 23.23 34 ALA E N 1
ATOM 1502 C CA . ALA E 1 25 ? 25.324 12.287 41.435 1.00 23.09 34 ALA E CA 1
ATOM 1503 C C . ALA E 1 25 ? 24.920 11.254 42.475 1.00 23.86 34 ALA E C 1
ATOM 1504 O O . ALA E 1 25 ? 24.703 10.089 42.138 1.00 26.48 34 ALA E O 1
ATOM 1506 N N . VAL E 1 26 ? 24.831 11.674 43.735 1.00 28.03 35 VAL E N 1
ATOM 1507 C CA . VAL E 1 26 ? 24.370 10.778 44.790 1.00 28.70 35 VAL E CA 1
ATOM 1508 C C . VAL E 1 26 ? 22.923 10.366 44.518 1.00 25.41 35 VAL E C 1
ATOM 1509 O O . VAL E 1 26 ? 22.569 9.196 44.654 1.00 22.71 35 VAL E O 1
ATOM 1513 N N . LEU E 1 27 ? 22.105 11.337 44.119 1.00 23.35 36 LEU E N 1
ATOM 1514 C CA . LEU E 1 27 ? 20.688 11.112 43.837 1.00 29.37 36 LEU E CA 1
ATOM 1515 C C . LEU E 1 27 ? 20.480 10.118 42.695 1.00 23.21 36 LEU E C 1
ATOM 1516 O O . LEU E 1 27 ? 19.674 9.193 42.803 1.00 22.35 36 LEU E O 1
ATOM 1521 N N . LYS E 1 28 ? 21.205 10.320 41.599 1.00 18.73 37 LYS E N 1
ATOM 1522 C CA . LYS E 1 28 ? 21.126 9.426 40.446 1.00 23.89 37 LYS E CA 1
ATOM 1523 C C . LYS E 1 28 ? 21.575 8.015 40.809 1.00 21.90 37 LYS E C 1
ATOM 1524 O O . LYS E 1 28 ? 20.974 7.032 40.384 1.00 26.36 37 LYS E O 1
ATOM 1530 N N . ALA E 1 29 ? 22.640 7.929 41.603 1.00 26.32 38 ALA E N 1
ATOM 1531 C CA . ALA E 1 29 ? 23.205 6.650 42.003 1.00 20.39 38 ALA E CA 1
ATOM 1532 C C . ALA E 1 29 ? 22.249 5.853 42.893 1.00 22.45 38 ALA E C 1
ATOM 1533 O O . ALA E 1 29 ? 22.038 4.655 42.688 1.00 24.32 38 ALA E O 1
ATOM 1535 N N . ALA E 1 30 ? 21.672 6.515 43.890 1.00 16.61 39 ALA E N 1
ATOM 1536 C CA . ALA E 1 30 ? 20.730 5.848 44.780 1.00 16.70 39 ALA E CA 1
ATOM 1537 C C . ALA E 1 30 ? 19.429 5.455 44.058 1.00 24.94 39 ALA E C 1
ATOM 1538 O O . ALA E 1 30 ? 18.887 4.379 44.296 1.00 20.86 39 ALA E O 1
ATOM 1540 N N . LEU E 1 31 ? 18.932 6.320 43.177 1.00 17.48 40 LEU E N 1
ATOM 1541 C CA . LEU E 1 31 ? 17.724 6.007 42.409 1.00 21.42 40 LEU E CA 1
ATOM 1542 C C . LEU E 1 31 ? 17.939 4.848 41.422 1.00 30.21 40 LEU E C 1
ATOM 1543 O O . LEU E 1 31 ? 17.060 4.009 41.255 1.00 26.46 40 LEU E O 1
ATOM 1548 N N . ALA E 1 32 ? 19.109 4.793 40.780 1.00 24.88 41 ALA E N 1
ATOM 1549 C CA . ALA E 1 32 ? 19.430 3.674 39.900 1.00 24.57 41 ALA E CA 1
ATOM 1550 C C . ALA E 1 32 ? 19.311 2.333 40.629 1.00 25.04 41 ALA E C 1
ATOM 1551 O O . ALA E 1 32 ? 18.779 1.364 40.081 1.00 24.91 41 ALA E O 1
ATOM 1553 N N . ASP E 1 33 ? 19.792 2.281 41.868 1.00 23.04 42 ASP E N 1
ATOM 1554 C CA . ASP E 1 33 ? 19.662 1.068 42.677 1.00 28.78 42 ASP E CA 1
ATOM 1555 C C . ASP E 1 33 ? 18.213 0.829 43.107 1.00 23.04 42 ASP E C 1
ATOM 1556 O O . ASP E 1 33 ? 17.734 -0.301 43.094 1.00 27.92 42 ASP E O 1
ATOM 1561 N N . ALA E 1 34 ? 17.516 1.896 43.481 1.00 18.31 43 ALA E N 1
ATOM 1562 C CA . ALA E 1 34 ? 16.111 1.779 43.855 1.00 25.71 43 ALA E CA 1
ATOM 1563 C C . ALA E 1 34 ? 15.264 1.248 42.700 1.00 22.96 43 ALA E C 1
ATOM 1564 O O . ALA E 1 34 ? 14.428 0.372 42.888 1.00 26.78 43 ALA E O 1
ATOM 1566 N N . LEU E 1 35 ? 15.494 1.776 41.502 1.00 24.02 44 LEU E N 1
ATOM 1567 C CA . LEU E 1 35 ? 14.759 1.339 40.316 1.00 24.28 44 LEU E CA 1
ATOM 1568 C C . LEU E 1 35 ? 14.964 -0.151 40.028 1.00 28.71 44 LEU E C 1
ATOM 1569 O O . LEU E 1 35 ? 14.011 -0.870 39.731 1.00 30.77 44 LEU E O 1
ATOM 1574 N N . ARG E 1 36 ? 16.209 -0.604 40.117 1.00 25.00 45 ARG E N 1
ATOM 1575 C CA . ARG E 1 36 ? 16.522 -2.021 39.987 1.00 35.25 45 ARG E CA 1
ATOM 1576 C C . ARG E 1 36 ? 15.766 -2.879 40.999 1.00 34.47 45 ARG E C 1
ATOM 1577 O O . ARG E 1 36 ? 15.149 -3.882 40.642 1.00 28.59 45 ARG E O 1
ATOM 1585 N N . ARG E 1 37 ? 15.828 -2.483 42.267 1.00 26.04 46 ARG E N 1
ATOM 1586 C CA . ARG E 1 37 ? 15.179 -3.237 43.329 1.00 30.61 46 ARG E CA 1
ATOM 1587 C C . ARG E 1 37 ? 13.668 -3.190 43.148 1.00 30.10 46 ARG E C 1
ATOM 1588 O O . ARG E 1 37 ? 12.971 -4.161 43.427 1.00 35.97 46 ARG E O 1
ATOM 1596 N N . LEU E 1 38 ? 13.174 -2.056 42.665 1.00 33.15 47 LEU E N 1
ATOM 1597 C CA . LEU E 1 38 ? 11.746 -1.874 42.449 1.00 36.63 47 LEU E CA 1
ATOM 1598 C C . LEU E 1 38 ? 11.250 -2.847 41.375 1.00 33.41 47 LEU E C 1
ATOM 1599 O O . LEU E 1 38 ? 10.171 -3.419 41.514 1.00 34.94 47 LEU E O 1
ATOM 1604 N N . ARG E 1 39 ? 12.046 -3.046 40.329 1.00 32.13 48 ARG E N 1
ATOM 1605 C CA . ARG E 1 39 ? 11.748 -4.045 39.296 1.00 39.01 48 ARG E CA 1
ATOM 1606 C C . ARG E 1 39 ? 11.572 -5.423 39.910 1.00 38.84 48 ARG E C 1
ATOM 1607 O O . ARG E 1 39 ? 10.569 -6.096 39.677 1.00 41.15 48 ARG E O 1
ATOM 1615 N N . ALA E 1 40 ? 12.568 -5.838 40.689 1.00 37.06 49 ALA E N 1
ATOM 1616 C CA . ALA E 1 40 ? 12.578 -7.160 41.303 1.00 42.74 49 ALA E CA 1
ATOM 1617 C C . ALA E 1 40 ? 11.391 -7.355 42.246 1.00 46.80 49 ALA E C 1
ATOM 1618 O O . ALA E 1 40 ? 10.873 -8.463 42.384 1.00 46.79 49 ALA E O 1
ATOM 1620 N N . CYS E 1 41 ? 10.961 -6.273 42.882 1.00 40.37 50 CYS E N 1
ATOM 1621 C CA . CYS E 1 41 ? 9.796 -6.315 43.757 1.00 43.54 50 CYS E CA 1
ATOM 1622 C C . CYS E 1 41 ? 8.493 -6.444 42.977 1.00 55.18 50 CYS E C 1
ATOM 1623 O O . CYS E 1 41 ? 7.483 -6.908 43.510 1.00 56.11 50 CYS E O 1
ATOM 1626 N N . GLU E 1 42 ? 8.509 -6.018 41.718 1.00 49.28 51 GLU E N 1
ATOM 1627 C CA . GLU E 1 42 ? 7.288 -6.010 40.924 1.00 59.09 51 GLU E CA 1
ATOM 1628 C C . GLU E 1 42 ? 6.984 -7.390 40.346 1.00 70.36 51 GLU E C 1
ATOM 1629 O O . GLU E 1 42 ? 5.832 -7.828 40.361 1.00 77.34 51 GLU E O 1
ATOM 1635 N N . GLU E 1 43 ? 8.026 -8.062 39.859 1.00 71.27 52 GLU E N 1
ATOM 1636 C CA . GLU E 1 43 ? 7.931 -9.420 39.323 1.00 75.38 52 GLU E CA 1
ATOM 1637 C C . GLU E 1 43 ? 7.029 -10.323 40.158 1.00 81.38 52 GLU E C 1
ATOM 1638 O O . GLU E 1 43 ? 7.187 -10.414 41.375 1.00 88.37 52 GLU E O 1
ATOM 1644 N N . MET F 1 4 ? 26.328 45.793 32.836 1.00 81.53 13 MET F N 1
ATOM 1645 C CA . MET F 1 4 ? 27.030 45.305 31.655 1.00 85.61 13 MET F CA 1
ATOM 1646 C C . MET F 1 4 ? 26.660 43.852 31.371 1.00 85.75 13 MET F C 1
ATOM 1647 O O . MET F 1 4 ? 26.299 43.105 32.283 1.00 83.52 13 MET F O 1
ATOM 1649 N N . GLU F 1 5 ? 26.758 43.465 30.100 1.00 80.08 14 GLU F N 1
ATOM 1650 C CA . GLU F 1 5 ? 26.334 42.146 29.631 1.00 71.71 14 GLU F CA 1
ATOM 1651 C C . GLU F 1 5 ? 26.862 40.975 30.466 1.00 63.49 14 GLU F C 1
ATOM 1652 O O . GLU F 1 5 ? 26.149 39.994 30.690 1.00 52.95 14 GLU F O 1
ATOM 1658 N N . VAL F 1 6 ? 28.102 41.081 30.924 1.00 58.73 15 VAL F N 1
ATOM 1659 C CA . VAL F 1 6 ? 28.699 40.038 31.753 1.00 53.98 15 VAL F CA 1
ATOM 1660 C C . VAL F 1 6 ? 28.016 39.942 33.110 1.00 57.39 15 VAL F C 1
ATOM 1661 O O . VAL F 1 6 ? 27.785 38.844 33.612 1.00 61.31 15 VAL F O 1
ATOM 1665 N N . ASP F 1 7 ? 27.671 41.086 33.691 1.00 61.85 16 ASP F N 1
ATOM 1666 C CA . ASP F 1 7 ? 26.942 41.107 34.960 1.00 62.31 16 ASP F CA 1
ATOM 1667 C C . ASP F 1 7 ? 25.564 40.466 34.808 1.00 61.67 16 ASP F C 1
ATOM 1668 O O . ASP F 1 7 ? 25.165 39.628 35.619 1.00 69.71 16 ASP F O 1
ATOM 1673 N N . ASP F 1 8 ? 24.842 40.875 33.770 1.00 59.36 17 ASP F N 1
ATOM 1674 C CA . ASP F 1 8 ? 23.511 40.345 33.495 1.00 56.22 17 ASP F CA 1
ATOM 1675 C C . ASP F 1 8 ? 23.539 38.828 33.334 1.00 49.19 17 ASP F C 1
ATOM 1676 O O . ASP F 1 8 ? 22.670 38.123 33.847 1.00 43.28 17 ASP F O 1
ATOM 1681 N N . ARG F 1 9 ? 24.549 38.332 32.623 1.00 52.98 18 ARG F N 1
ATOM 1682 C CA . ARG F 1 9 ? 24.667 36.902 32.360 1.00 55.49 18 ARG F CA 1
ATOM 1683 C C . ARG F 1 9 ? 25.056 36.133 33.619 1.00 49.05 18 ARG F C 1
ATOM 1684 O O . ARG F 1 9 ? 24.642 34.990 33.821 1.00 40.39 18 ARG F O 1
ATOM 1692 N N . VAL F 1 10 ? 25.863 36.770 34.459 1.00 48.86 19 VAL F N 1
ATOM 1693 C CA . VAL F 1 10 ? 26.313 36.167 35.706 1.00 46.53 19 VAL F CA 1
ATOM 1694 C C . VAL F 1 10 ? 25.181 36.127 36.727 1.00 42.15 19 VAL F C 1
ATOM 1695 O O . VAL F 1 10 ? 24.981 35.118 37.405 1.00 41.04 19 VAL F O 1
ATOM 1699 N N . SER F 1 11 ? 24.428 37.218 36.825 1.00 39.67 20 SER F N 1
ATOM 1700 C CA . SER F 1 11 ? 23.306 37.265 37.754 1.00 40.52 20 SER F CA 1
ATOM 1701 C C . SER F 1 11 ? 22.195 36.327 37.292 1.00 41.17 20 SER F C 1
ATOM 1702 O O . SER F 1 11 ? 21.430 35.808 38.102 1.00 46.91 20 SER F O 1
ATOM 1705 N N . ALA F 1 12 ? 22.116 36.097 35.984 1.00 43.33 21 ALA F N 1
ATOM 1706 C CA . ALA F 1 12 ? 21.155 35.142 35.447 1.00 46.13 21 ALA F CA 1
ATOM 1707 C C . ALA F 1 12 ? 21.536 33.714 35.838 1.00 45.94 21 ALA F C 1
ATOM 1708 O O . ALA F 1 12 ? 20.667 32.889 36.128 1.00 33.20 21 ALA F O 1
ATOM 1710 N N . LEU F 1 13 ? 22.838 33.430 35.839 1.00 36.45 22 LEU F N 1
ATOM 1711 C CA . LEU F 1 13 ? 23.344 32.123 36.241 1.00 34.25 22 LEU F CA 1
ATOM 1712 C C . LEU F 1 13 ? 23.130 31.885 37.730 1.00 36.84 22 LEU F C 1
ATOM 1713 O O . LEU F 1 13 ? 22.774 30.779 38.137 1.00 29.80 22 LEU F O 1
ATOM 1718 N N . GLU F 1 14 ? 23.354 32.921 38.536 1.00 32.19 23 GLU F N 1
ATOM 1719 C CA . GLU F 1 14 ? 23.152 32.820 39.976 1.00 34.77 23 GLU F CA 1
ATOM 1720 C C . GLU F 1 14 ? 21.708 32.444 40.271 1.00 35.80 23 GLU F C 1
ATOM 1721 O O . GLU F 1 14 ? 21.450 31.595 41.122 1.00 31.56 23 GLU F O 1
ATOM 1727 N N . GLN F 1 15 ? 20.772 33.058 39.550 1.00 32.76 24 GLN F N 1
ATOM 1728 C CA . GLN F 1 15 ? 19.348 32.774 39.738 1.00 37.73 24 GLN F CA 1
ATOM 1729 C C . GLN F 1 15 ? 18.987 31.350 39.327 1.00 35.13 24 GLN F C 1
ATOM 1730 O O . GLN F 1 15 ? 18.249 30.671 40.027 1.00 30.50 24 GLN F O 1
ATOM 1736 N N . ARG F 1 16 ? 19.500 30.909 38.182 1.00 39.01 25 ARG F N 1
ATOM 1737 C CA . ARG F 1 16 ? 19.291 29.539 37.731 1.00 33.49 25 ARG F CA 1
ATOM 1738 C C . ARG F 1 16 ? 19.901 28.537 38.707 1.00 31.40 25 ARG F C 1
ATOM 1739 O O . ARG F 1 16 ? 19.384 27.433 38.874 1.00 34.79 25 ARG F O 1
ATOM 1747 N N . LEU F 1 17 ? 21.002 28.922 39.345 1.00 29.60 26 LEU F N 1
ATOM 1748 C CA . LEU F 1 17 ? 21.663 28.048 40.309 1.00 33.86 26 LEU F CA 1
ATOM 1749 C C . LEU F 1 17 ? 20.839 27.954 41.598 1.00 35.79 26 LEU F C 1
ATOM 1750 O O . LEU F 1 17 ? 20.796 26.906 42.248 1.00 29.51 26 LEU F O 1
ATOM 1755 N N . GLN F 1 18 ? 20.186 29.056 41.961 1.00 25.12 27 GLN F N 1
ATOM 1756 C CA . GLN F 1 18 ? 19.291 29.068 43.109 1.00 29.50 27 GLN F CA 1
ATOM 1757 C C . GLN F 1 18 ? 18.079 28.148 42.884 1.00 26.68 27 GLN F C 1
ATOM 1758 O O . GLN F 1 18 ? 17.679 27.414 43.782 1.00 36.67 27 GLN F O 1
ATOM 1764 N N . LEU F 1 19 ? 17.503 28.177 41.682 1.00 25.35 28 LEU F N 1
ATOM 1765 C CA . LEU F 1 19 ? 16.385 27.287 41.365 1.00 23.74 28 LEU F CA 1
ATOM 1766 C C . LEU F 1 19 ? 16.821 25.825 41.415 1.00 35.69 28 LEU F C 1
ATOM 1767 O O . LEU F 1 19 ? 16.089 24.961 41.898 1.00 31.34 28 LEU F O 1
ATOM 1772 N N . GLN F 1 20 ? 18.019 25.553 40.904 1.00 30.91 29 GLN F N 1
ATOM 1773 C CA . GLN F 1 20 ? 18.562 24.202 40.909 1.00 24.96 29 GLN F CA 1
ATOM 1774 C C . GLN F 1 20 ? 18.747 23.645 42.313 1.00 31.20 29 GLN F C 1
ATOM 1775 O O . GLN F 1 20 ? 18.518 22.464 42.553 1.00 23.54 29 GLN F O 1
ATOM 1781 N N . GLU F 1 21 ? 19.186 24.483 43.245 1.00 20.46 30 GLU F N 1
ATOM 1782 C CA . GLU F 1 21 ? 19.436 23.973 44.579 1.00 33.09 30 GLU F CA 1
ATOM 1783 C C . GLU F 1 21 ? 18.147 23.758 45.361 1.00 23.18 30 GLU F C 1
ATOM 1784 O O . GLU F 1 21 ? 18.108 22.933 46.268 1.00 28.50 30 GLU F O 1
ATOM 1790 N N . ASP F 1 22 ? 17.097 24.496 45.005 1.00 22.62 31 ASP F N 1
ATOM 1791 C CA . ASP F 1 22 ? 15.763 24.225 45.543 1.00 25.63 31 ASP F CA 1
ATOM 1792 C C . ASP F 1 22 ? 15.253 22.890 45.020 1.00 28.53 31 ASP F C 1
ATOM 1793 O O . ASP F 1 22 ? 14.683 22.094 45.773 1.00 24.55 31 ASP F O 1
ATOM 1798 N N . GLU F 1 23 ? 15.460 22.656 43.727 1.00 19.28 32 GLU F N 1
ATOM 1799 C CA . GLU F 1 23 ? 15.032 21.417 43.084 1.00 31.64 32 GLU F CA 1
ATOM 1800 C C . GLU F 1 23 ? 15.705 20.232 43.738 1.00 26.79 32 GLU F C 1
ATOM 1801 O O . GLU F 1 23 ? 15.066 19.217 44.017 1.00 22.88 32 GLU F O 1
ATOM 1807 N N . LEU F 1 24 ? 17.007 20.380 43.981 1.00 17.42 33 LEU F N 1
ATOM 1808 C CA . LEU F 1 24 ? 17.810 19.341 44.605 1.00 25.11 33 LEU F CA 1
ATOM 1809 C C . LEU F 1 24 ? 17.408 19.072 46.046 1.00 20.84 33 LEU F C 1
ATOM 1810 O O . LEU F 1 24 ? 17.393 17.922 46.474 1.00 27.93 33 LEU F O 1
ATOM 1815 N N . ALA F 1 25 ? 17.096 20.124 46.790 1.00 27.22 34 ALA F N 1
ATOM 1816 C CA . ALA F 1 25 ? 16.616 19.966 48.164 1.00 33.98 34 ALA F CA 1
ATOM 1817 C C . ALA F 1 25 ? 15.360 19.131 48.204 1.00 24.83 34 ALA F C 1
ATOM 1818 O O . ALA F 1 25 ? 15.222 18.221 49.023 1.00 24.60 34 ALA F O 1
ATOM 1820 N N . VAL F 1 26 ? 14.458 19.425 47.291 1.00 24.41 35 VAL F N 1
ATOM 1821 C CA . VAL F 1 26 ? 13.178 18.741 47.257 1.00 25.64 35 VAL F CA 1
ATOM 1822 C C . VAL F 1 26 ? 13.339 17.298 46.784 1.00 28.61 35 VAL F C 1
ATOM 1823 O O . VAL F 1 26 ? 12.734 16.373 47.350 1.00 19.31 35 VAL F O 1
ATOM 1827 N N . LEU F 1 27 ? 14.165 17.116 45.750 1.00 23.43 36 LEU F N 1
ATOM 1828 C CA . LEU F 1 27 ? 14.441 15.796 45.197 1.00 24.32 36 LEU F CA 1
ATOM 1829 C C . LEU F 1 27 ? 15.119 14.870 46.197 1.00 17.57 36 LEU F C 1
ATOM 1830 O O . LEU F 1 27 ? 14.772 13.697 46.289 1.00 21.69 36 LEU F O 1
ATOM 1835 N N . LYS F 1 28 ? 16.087 15.402 46.932 1.00 16.67 37 LYS F N 1
ATOM 1836 C CA . LYS F 1 28 ? 16.802 14.622 47.937 1.00 27.60 37 LYS F CA 1
ATOM 1837 C C . LYS F 1 28 ? 15.814 14.095 48.978 1.00 25.25 37 LYS F C 1
ATOM 1838 O O . LYS F 1 28 ? 15.857 12.924 49.363 1.00 26.49 37 LYS F O 1
ATOM 1844 N N . ALA F 1 29 ? 14.907 14.969 49.407 1.00 21.84 38 ALA F N 1
ATOM 1845 C CA . ALA F 1 29 ? 13.891 14.618 50.407 1.00 24.15 38 ALA F CA 1
ATOM 1846 C C . ALA F 1 29 ? 12.892 13.585 49.883 1.00 24.47 38 ALA F C 1
ATOM 1847 O O . ALA F 1 29 ? 12.457 12.696 50.620 1.00 23.37 38 ALA F O 1
ATOM 1849 N N . ALA F 1 30 ? 12.536 13.701 48.605 1.00 21.14 39 ALA F N 1
ATOM 1850 C CA . ALA F 1 30 ? 11.611 12.760 47.976 1.00 23.42 39 ALA F CA 1
ATOM 1851 C C . ALA F 1 30 ? 12.257 11.392 47.790 1.00 19.42 39 ALA F C 1
ATOM 1852 O O . ALA F 1 30 ? 11.602 10.356 47.930 1.00 21.07 39 ALA F O 1
ATOM 1854 N N . LEU F 1 31 ? 13.542 11.397 47.475 1.00 15.50 40 LEU F N 1
ATOM 1855 C CA . LEU F 1 31 ? 14.292 10.159 47.305 1.00 16.44 40 LEU F CA 1
ATOM 1856 C C . LEU F 1 31 ? 14.327 9.392 48.619 1.00 18.13 40 LEU F C 1
ATOM 1857 O O . LEU F 1 31 ? 14.116 8.184 48.636 1.00 21.90 40 LEU F O 1
ATOM 1862 N N 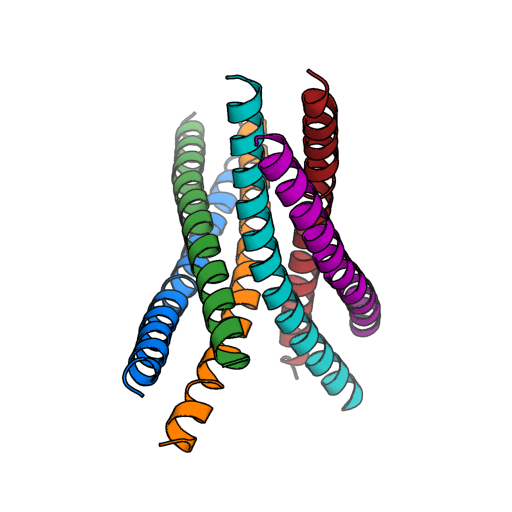. ALA F 1 32 ? 14.590 10.107 49.706 1.00 25.29 41 ALA F N 1
ATOM 1863 C CA . ALA F 1 32 ? 14.574 9.527 51.051 1.00 21.47 41 ALA F CA 1
ATOM 1864 C C . ALA F 1 32 ? 13.236 8.847 51.349 1.00 21.42 41 ALA F C 1
ATOM 1865 O O . ALA F 1 32 ? 13.199 7.709 51.822 1.00 25.67 41 ALA F O 1
ATOM 1867 N N . ASP F 1 33 ? 12.138 9.542 51.051 1.00 27.84 42 ASP F N 1
ATOM 1868 C CA . ASP F 1 33 ? 10.798 8.969 51.185 1.00 23.12 42 ASP F CA 1
ATOM 1869 C C . ASP F 1 33 ? 10.609 7.731 50.298 1.00 29.55 42 ASP F C 1
ATOM 1870 O O . ASP F 1 33 ? 10.063 6.721 50.748 1.00 26.61 42 ASP F O 1
ATOM 1875 N N . ALA F 1 34 ? 11.072 7.795 49.052 1.00 19.55 43 ALA F N 1
ATOM 1876 C CA . ALA F 1 34 ? 10.940 6.647 48.146 1.00 26.97 43 ALA F CA 1
ATOM 1877 C C . ALA F 1 34 ? 11.650 5.402 48.692 1.00 17.45 43 ALA F C 1
ATOM 1878 O O . ALA F 1 34 ? 11.085 4.314 48.700 1.00 23.62 43 ALA F O 1
ATOM 1880 N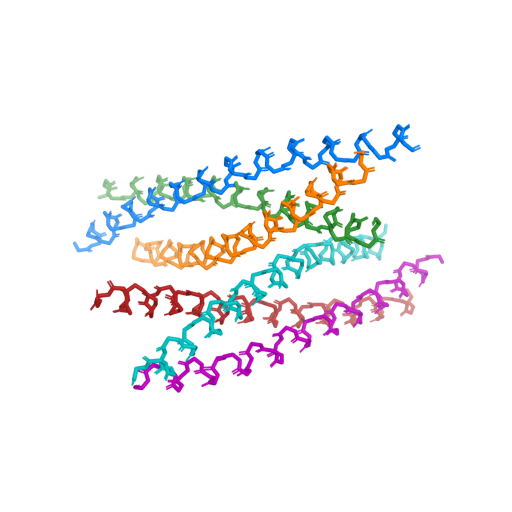 N . LEU F 1 35 ? 12.881 5.584 49.171 1.00 23.96 44 LEU F N 1
ATOM 1881 C CA . LEU F 1 35 ? 13.666 4.494 49.745 1.00 24.12 44 LEU F CA 1
ATOM 1882 C C . LEU F 1 35 ? 13.041 3.913 51.014 1.00 22.63 44 LEU F C 1
ATOM 1883 O O . LEU F 1 35 ? 13.145 2.714 51.273 1.00 29.61 44 LEU F O 1
ATOM 1888 N N . ARG F 1 36 ? 12.399 4.767 51.799 1.00 22.92 45 ARG F N 1
ATOM 1889 C CA . ARG F 1 36 ? 11.628 4.307 52.944 1.00 27.75 45 ARG F CA 1
ATOM 1890 C C . ARG F 1 36 ? 10.583 3.317 52.473 1.00 23.23 45 ARG F C 1
ATOM 1891 O O . ARG F 1 36 ? 10.484 2.204 52.988 1.00 28.03 45 ARG F O 1
ATOM 1899 N N . ARG F 1 37 ? 9.820 3.728 51.469 1.00 28.98 46 ARG F N 1
ATOM 1900 C CA . ARG F 1 37 ? 8.721 2.922 50.950 1.00 31.53 46 ARG F CA 1
ATOM 1901 C C . ARG F 1 37 ? 9.203 1.639 50.294 1.00 29.57 46 ARG F C 1
ATOM 1902 O O . ARG F 1 37 ? 8.557 0.602 50.405 1.00 27.81 46 ARG F O 1
ATOM 1910 N N . LEU F 1 38 ? 10.345 1.711 4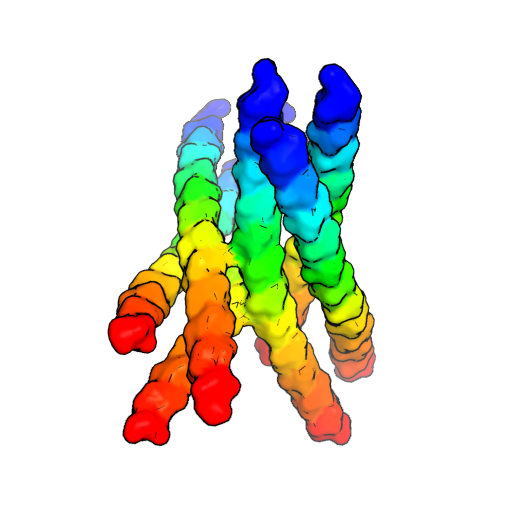9.619 1.00 24.59 47 LEU F N 1
ATOM 1911 C CA . LEU F 1 38 ? 10.910 0.542 48.958 1.00 28.45 47 LEU F CA 1
ATOM 1912 C C . LEU F 1 38 ? 11.317 -0.526 49.976 1.00 25.72 47 LEU F C 1
ATOM 1913 O O . LEU F 1 38 ? 10.987 -1.704 49.812 1.00 23.66 47 LEU F O 1
ATOM 1918 N N . ARG F 1 39 ? 12.039 -0.101 51.011 1.00 21.29 48 ARG F N 1
ATOM 1919 C CA . ARG F 1 39 ? 12.398 -0.962 52.138 1.00 29.83 48 ARG F CA 1
ATOM 1920 C C . ARG F 1 39 ? 11.162 -1.649 52.699 1.00 26.50 48 ARG F C 1
ATOM 1921 O O . ARG F 1 39 ? 11.108 -2.873 52.802 1.00 28.41 48 ARG F O 1
ATOM 1929 N N . ALA F 1 40 ? 10.179 -0.836 53.073 1.00 24.24 49 ALA F N 1
ATOM 1930 C CA . ALA F 1 40 ? 8.915 -1.336 53.604 1.00 24.63 49 ALA F CA 1
ATOM 1931 C C . ALA F 1 40 ? 8.303 -2.361 52.659 1.00 31.59 49 ALA F C 1
ATOM 1932 O O . ALA F 1 40 ? 7.851 -3.409 53.095 1.00 29.73 49 ALA F O 1
ATOM 1934 N N . CYS F 1 41 ? 8.316 -2.069 51.364 1.00 32.06 50 CYS F N 1
ATOM 1935 C CA . CYS F 1 41 ? 7.836 -3.025 50.367 1.00 36.19 50 CYS F CA 1
ATOM 1936 C C . CYS F 1 41 ? 8.641 -4.319 50.363 1.00 28.02 50 CYS F C 1
ATOM 1937 O O . CYS F 1 41 ? 8.071 -5.409 50.412 1.00 27.75 50 CYS F O 1
ATOM 1940 N N . GLU F 1 42 ? 9.964 -4.186 50.295 1.00 38.18 51 GLU F N 1
ATOM 1941 C CA . GLU F 1 42 ? 10.860 -5.339 50.327 1.00 39.73 51 GLU F CA 1
ATOM 1942 C C . GLU F 1 42 ? 10.643 -6.187 51.584 1.00 35.98 51 GLU F C 1
ATOM 1943 O O . GLU F 1 42 ? 10.560 -7.410 51.493 1.00 40.65 51 GLU F O 1
ATOM 1949 N N . GLU F 1 43 ? 10.542 -5.538 52.745 1.00 38.68 52 GLU F N 1
ATOM 1950 C CA . GLU F 1 43 ? 10.286 -6.246 54.007 1.00 40.99 52 GLU F CA 1
ATOM 1951 C C . GLU F 1 43 ? 8.986 -7.059 53.972 1.00 42.66 52 GLU F C 1
ATOM 1952 O O . GLU F 1 43 ? 8.964 -8.197 54.441 1.00 39.43 52 GLU F O 1
ATOM 1958 N N . GLN F 1 44 ? 7.910 -6.476 53.436 1.00 44.79 53 GLN F N 1
ATOM 1959 C CA . GLN F 1 44 ? 6.621 -7.177 53.349 1.00 48.73 53 GLN F CA 1
ATOM 1960 C C . GLN F 1 44 ? 6.745 -8.446 52.523 1.00 46.74 53 GLN F C 1
ATOM 1961 O O . GLN F 1 44 ? 6.227 -9.491 52.901 1.00 58.28 53 GLN F O 1
ATOM 1967 N N . GLY F 1 45 ? 7.414 -8.337 51.379 1.00 53.74 54 GLY F N 1
ATOM 1968 C CA . GLY F 1 45 ? 7.656 -9.482 50.524 1.00 53.17 54 GLY F CA 1
ATOM 1969 C C . GLY F 1 45 ? 8.396 -10.566 51.280 1.00 60.06 54 GLY F C 1
ATOM 1970 O O . GLY F 1 45 ? 8.052 -11.745 51.188 1.00 62.57 54 GLY F O 1
ATOM 1971 N N . ALA F 1 46 ? 9.406 -10.157 52.045 1.00 59.76 55 ALA F N 1
ATOM 1972 C CA . ALA F 1 46 ? 10.196 -11.083 52.848 1.00 65.69 55 ALA F CA 1
ATOM 1973 C C . ALA F 1 46 ? 9.325 -11.853 53.840 1.00 77.90 55 ALA F C 1
ATOM 1974 O O . ALA F 1 46 ? 9.551 -13.039 54.091 1.00 82.86 55 ALA F O 1
ATOM 1976 N N . ALA F 1 47 ? 8.318 -11.175 54.387 1.00 78.69 56 ALA F N 1
ATOM 1977 C CA . ALA F 1 47 ? 7.446 -11.762 55.401 1.00 79.70 56 ALA F CA 1
ATOM 1978 C C . ALA F 1 47 ? 6.301 -12.579 54.801 1.00 86.50 56 ALA F C 1
ATOM 1979 O O . ALA F 1 47 ? 5.320 -12.880 55.484 1.00 87.72 56 ALA F O 1
ATOM 1981 N N . LEU F 1 48 ? 6.427 -12.934 53.524 1.00 89.98 57 LEU F N 1
ATOM 1982 C CA . LEU F 1 48 ? 5.424 -13.755 52.851 1.00 85.12 57 LEU F CA 1
ATOM 1983 C C . LEU F 1 48 ? 6.051 -15.032 52.298 1.00 85.10 57 LEU F C 1
ATOM 1984 O O . LEU F 1 48 ? 6.194 -16.027 53.011 1.00 86.97 57 LEU F O 1
#